Protein AF-A0A523VAC4-F1 (afdb_monomer_lite)

Sequence (366 aa):
MKRSVVATILFADLMNSTEMAKNLTLQEYDEMIVDFQSTMYEVVFHHLSHYGYEGSGVDYDWSIVGDQLQVFLYSDSVRFDVRSALLVATKIKLAWLAAPFNQRILQEGRLVSRIGIGINCGKVIKDLREWRVKMGEERPTIEGYAINLAKRIESASREGTVYQIMVGDSFHKRCQEIGTINIAFSKPWSLGFKGISQKMPVYEVVSFVNFEILSSLPPSLQNGVIHKIEYALTQPMPESWLFIILLRHYVSLIATGKQQNLETLALEYAHQALEVLDYKPPIYNIIGWLYAYGQSIRNMEMAIHYFDRSLALEPGNEAALLHRARALDLTGKTNLSQYAYEEILFHNHDHPEARRKVAGYRAEHR

Radius of gyration: 22.46 Å; chains: 1; bounding box: 54×50×60 Å

Foldseek 3Di:
DKDKFKKKKKKKFWPCLVVCCVVDDPVLSVVLQVLLQVLLCQQVVLLCVVVCVPCVQPAWDWDDDRRMTIIIGGNVPLVVRLVSNVLSLLLSQLSQCQTPSNVVCVVVLHDGIGMAMFIEIDMWMWAQDPVVVVVVNRHTDIDDPRNVVRVQQSVCLNVPQASNHKYFPRSVVSCVVVVPFPWDWDFWDQDDDVPDPGGTTMIDTQAGADPVSQVSRRPVRNPCSLVSLVSQVPRPSHNLRSLNVNLSVLLVCQVVVVDLPCLVVSLVSLVVSVVPGPQNLSSLLSNLSSCCRRPPNPDLVSSLVSLVVSCVVPVLPLSSLVSNLVSCVVVVVLVVSLVSLVSSCVNPVVPPVSVVSNVVVVVVVD

Structure (mmCIF, N/CA/C/O backbone):
data_AF-A0A523VAC4-F1
#
_entry.id   AF-A0A523VAC4-F1
#
loop_
_atom_site.group_PDB
_atom_site.id
_atom_site.type_symbol
_atom_site.label_atom_id
_atom_site.label_alt_id
_atom_site.label_comp_id
_atom_site.label_asym_id
_atom_site.label_entity_id
_atom_site.label_seq_id
_atom_site.pdbx_PDB_ins_code
_atom_site.Cartn_x
_atom_site.Cartn_y
_atom_site.Cartn_z
_atom_site.occupancy
_atom_site.B_iso_or_equiv
_atom_site.auth_seq_id
_atom_site.auth_comp_id
_atom_site.auth_asym_id
_atom_site.auth_atom_id
_atom_site.pdbx_PDB_model_num
ATOM 1 N N . MET A 1 1 ? 12.308 -24.834 -19.597 1.00 70.19 1 MET A N 1
ATOM 2 C CA . MET A 1 1 ? 10.990 -25.482 -19.781 1.00 70.19 1 MET A CA 1
ATOM 3 C C . MET A 1 1 ? 9.926 -24.402 -19.839 1.00 70.19 1 MET A C 1
ATOM 5 O O . MET A 1 1 ? 9.784 -23.659 -18.873 1.00 70.19 1 MET A O 1
ATOM 9 N N . LYS A 1 2 ? 9.216 -24.301 -20.964 1.00 88.44 2 LYS A N 1
ATOM 10 C CA . LYS A 1 2 ? 8.128 -23.341 -21.153 1.00 88.44 2 LYS A CA 1
ATOM 11 C C . LYS A 1 2 ? 6.950 -23.704 -20.250 1.00 88.44 2 LYS A C 1
ATOM 13 O O . LYS A 1 2 ? 6.440 -24.818 -20.338 1.00 88.44 2 LYS A O 1
ATOM 18 N N . ARG A 1 3 ? 6.501 -22.774 -19.409 1.00 91.38 3 ARG A N 1
ATOM 19 C CA . ARG A 1 3 ? 5.347 -22.972 -18.517 1.00 91.38 3 ARG A CA 1
ATOM 20 C C . ARG A 1 3 ? 4.445 -21.745 -18.487 1.00 91.38 3 ARG A C 1
ATOM 22 O O . ARG A 1 3 ? 4.920 -20.620 -18.617 1.00 91.38 3 ARG A O 1
ATOM 29 N N . SER A 1 4 ? 3.145 -21.962 -18.309 1.00 94.06 4 SER A N 1
ATOM 30 C CA . SER A 1 4 ? 2.207 -20.876 -18.018 1.00 94.06 4 SER A CA 1
ATOM 31 C C . SER A 1 4 ? 2.083 -20.715 -16.508 1.00 94.06 4 SER A C 1
ATOM 33 O O . SER A 1 4 ? 1.869 -21.704 -15.814 1.00 94.06 4 SER A O 1
ATOM 35 N N . VAL A 1 5 ? 2.225 -19.486 -16.017 1.00 93.06 5 VAL A N 1
ATOM 36 C CA . VAL A 1 5 ? 2.066 -19.131 -14.598 1.00 93.06 5 VAL A CA 1
ATOM 37 C C . VAL A 1 5 ? 1.148 -17.921 -14.467 1.00 93.06 5 VAL A C 1
ATOM 39 O O . VAL A 1 5 ? 0.982 -17.159 -15.424 1.00 93.06 5 VAL A O 1
ATOM 42 N N . VAL A 1 6 ? 0.531 -17.743 -13.301 1.00 94.88 6 VAL A N 1
ATOM 43 C CA . VAL A 1 6 ? -0.181 -16.505 -12.958 1.00 94.88 6 VAL A CA 1
ATOM 44 C C . VAL A 1 6 ? 0.804 -15.600 -12.236 1.00 94.88 6 VAL A C 1
ATOM 46 O O . VAL A 1 6 ? 1.376 -16.014 -11.237 1.00 94.88 6 VAL A O 1
ATOM 49 N N . ALA A 1 7 ? 0.999 -14.388 -12.746 1.00 96.38 7 ALA A N 1
ATOM 50 C CA . ALA A 1 7 ? 1.898 -13.407 -12.159 1.00 96.38 7 ALA A CA 1
ATOM 51 C C . ALA A 1 7 ? 1.129 -12.195 -11.629 1.00 96.38 7 ALA A C 1
ATOM 53 O O . ALA A 1 7 ? 0.164 -11.740 -12.253 1.00 96.38 7 ALA A O 1
ATOM 54 N N . THR A 1 8 ? 1.605 -11.656 -10.513 1.00 97.88 8 THR A N 1
ATOM 55 C CA . THR A 1 8 ? 1.356 -10.284 -10.070 1.00 97.88 8 THR A CA 1
ATOM 56 C C . THR A 1 8 ? 2.491 -9.414 -10.590 1.00 97.88 8 THR A C 1
ATOM 58 O O . THR A 1 8 ? 3.665 -9.701 -10.370 1.00 97.88 8 THR A O 1
ATOM 61 N N . ILE A 1 9 ? 2.137 -8.380 -11.339 1.00 98.62 9 ILE A N 1
ATOM 62 C CA . ILE A 1 9 ? 3.056 -7.583 -12.143 1.00 98.62 9 ILE A CA 1
ATOM 63 C C . ILE A 1 9 ? 2.981 -6.146 -11.653 1.00 98.62 9 ILE A C 1
ATOM 65 O O . ILE A 1 9 ? 1.890 -5.579 -11.634 1.00 98.62 9 ILE A O 1
ATOM 69 N N . LEU A 1 10 ? 4.122 -5.569 -11.297 1.00 98.75 10 LEU A N 1
ATOM 70 C CA . LEU A 1 10 ? 4.274 -4.188 -10.863 1.00 98.75 10 LEU A CA 1
ATOM 71 C C . LEU A 1 10 ? 5.230 -3.467 -11.812 1.00 98.75 10 LEU A C 1
ATOM 73 O O . LEU A 1 10 ? 6.353 -3.913 -12.039 1.00 98.75 10 LEU A O 1
ATOM 77 N N . PHE A 1 11 ? 4.779 -2.334 -12.330 1.00 98.75 11 PHE A N 1
ATOM 78 C CA . PHE A 1 11 ? 5.615 -1.337 -12.985 1.00 98.75 11 PHE A CA 1
ATOM 79 C C . PHE A 1 11 ? 5.658 -0.096 -12.109 1.00 98.75 11 PHE A C 1
ATOM 81 O O . PHE A 1 11 ? 4.628 0.309 -11.571 1.00 98.75 11 PHE A O 1
ATOM 88 N N . ALA A 1 12 ? 6.835 0.497 -11.982 1.00 98.56 12 ALA A N 1
ATOM 89 C CA . ALA A 1 12 ? 7.029 1.776 -11.330 1.00 98.56 12 ALA A CA 1
ATOM 90 C C . ALA A 1 12 ? 7.911 2.663 -12.207 1.00 98.56 12 ALA A C 1
ATOM 92 O O . ALA A 1 12 ? 8.886 2.180 -12.776 1.00 98.56 12 ALA A O 1
ATOM 93 N N . ASP A 1 13 ? 7.556 3.934 -12.324 1.00 98.00 13 ASP A N 1
ATOM 94 C CA . ASP A 1 13 ? 8.174 4.887 -13.245 1.00 98.00 13 ASP A CA 1
ATOM 95 C C . ASP A 1 13 ? 8.367 6.227 -12.530 1.00 98.00 13 ASP A C 1
ATOM 97 O O . ASP A 1 13 ? 7.484 6.679 -11.785 1.00 98.00 13 ASP A O 1
ATOM 101 N N . LEU A 1 14 ? 9.520 6.864 -12.725 1.00 96.19 14 LEU A N 1
ATOM 102 C CA . LEU A 1 14 ? 9.758 8.201 -12.194 1.00 96.19 14 LEU A CA 1
ATOM 103 C C . LEU A 1 14 ? 8.899 9.218 -12.957 1.00 96.19 14 LEU A C 1
ATOM 105 O O . LEU A 1 14 ? 9.074 9.476 -14.150 1.00 96.19 14 LEU A O 1
ATOM 109 N N . MET A 1 15 ? 7.957 9.839 -12.255 1.00 93.44 15 MET A N 1
ATOM 110 C CA . MET A 1 15 ? 7.022 10.773 -12.868 1.00 93.44 15 MET A CA 1
ATOM 111 C C . MET A 1 15 ? 7.746 12.022 -13.358 1.00 93.44 15 MET A C 1
ATOM 113 O O . MET A 1 15 ? 8.570 12.602 -12.658 1.00 93.44 15 MET A O 1
ATOM 117 N N . ASN A 1 16 ? 7.382 12.465 -14.563 1.00 89.06 16 ASN A N 1
ATOM 118 C CA . ASN A 1 16 ? 7.932 13.657 -15.212 1.00 89.06 16 ASN A CA 1
ATOM 119 C C . ASN A 1 16 ? 9.456 13.624 -15.430 1.00 89.06 16 ASN A C 1
ATOM 121 O O . ASN A 1 16 ? 10.039 14.660 -15.734 1.00 89.06 16 ASN A O 1
ATOM 125 N N . SER A 1 17 ? 10.089 12.448 -15.366 1.00 90.31 17 SER A N 1
ATOM 126 C CA . SER A 1 17 ? 11.524 12.245 -15.613 1.00 90.31 17 SER A CA 1
ATOM 127 C C . SER A 1 17 ? 12.007 12.890 -16.921 1.00 90.31 17 SER A C 1
ATOM 129 O O . SER A 1 17 ? 12.980 13.639 -16.923 1.00 90.31 17 SER A O 1
ATOM 131 N N . THR A 1 18 ? 11.261 12.732 -18.022 1.00 88.56 18 THR A N 1
ATOM 132 C CA . THR A 1 18 ? 11.583 13.380 -19.310 1.00 88.56 18 THR A CA 1
ATOM 133 C C . THR A 1 18 ? 11.576 14.906 -19.236 1.00 88.56 18 THR A C 1
ATOM 135 O O . THR A 1 18 ? 12.368 15.559 -19.910 1.00 88.56 18 THR A O 1
ATOM 138 N N . GLU A 1 19 ? 10.675 15.493 -18.450 1.00 88.50 19 GLU A N 1
ATOM 139 C CA . GLU A 1 19 ? 10.623 16.944 -18.276 1.00 88.50 19 GLU A CA 1
ATOM 140 C C . GLU A 1 19 ? 11.751 17.425 -17.358 1.00 88.50 19 GLU A C 1
ATOM 142 O O . GLU A 1 19 ? 12.355 18.465 -17.606 1.00 88.50 19 GLU A O 1
ATOM 147 N N . MET A 1 20 ? 12.109 16.634 -16.347 1.00 89.06 20 MET A N 1
ATOM 148 C CA . MET A 1 20 ? 13.273 16.900 -15.503 1.00 89.06 20 MET A CA 1
ATOM 149 C C . MET A 1 20 ? 14.573 16.837 -16.312 1.00 89.06 20 MET A C 1
ATOM 151 O O . MET A 1 20 ? 15.392 17.739 -16.189 1.00 89.06 20 MET A O 1
ATOM 155 N N . ALA A 1 21 ? 14.724 15.863 -17.212 1.00 89.94 21 ALA A N 1
ATOM 156 C CA . ALA A 1 21 ? 15.893 15.720 -18.084 1.00 89.94 21 ALA A CA 1
ATOM 157 C C . ALA A 1 21 ? 16.158 16.947 -18.975 1.00 89.94 21 ALA A C 1
ATOM 159 O O . ALA A 1 21 ? 17.293 17.184 -19.373 1.00 89.94 21 ALA A O 1
ATOM 160 N N . LYS A 1 22 ? 15.118 17.724 -19.308 1.00 91.38 22 LYS A N 1
ATOM 161 C CA . LYS A 1 22 ? 15.265 18.973 -20.075 1.00 91.38 22 LYS A CA 1
ATOM 162 C C . LYS A 1 22 ? 15.733 20.149 -19.223 1.00 91.38 22 LYS A C 1
ATOM 164 O O . LYS A 1 22 ? 16.337 21.072 -19.758 1.00 91.38 22 LYS A O 1
ATOM 169 N N . ASN A 1 23 ? 15.371 20.146 -17.942 1.00 89.75 23 ASN A N 1
ATOM 170 C CA . ASN A 1 23 ? 15.531 21.285 -17.039 1.00 89.75 23 ASN A CA 1
ATOM 171 C C . ASN A 1 23 ? 16.736 21.137 -16.097 1.00 89.75 23 ASN A C 1
ATOM 173 O O . ASN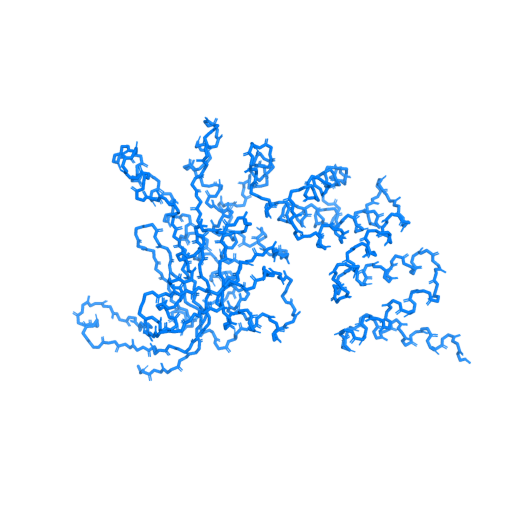 A 1 23 ? 17.215 22.134 -15.567 1.00 89.75 23 ASN A O 1
ATOM 177 N N . LEU A 1 24 ? 17.206 19.910 -15.880 1.00 89.44 24 LEU A N 1
ATOM 178 C CA . LEU A 1 24 ? 18.409 19.597 -15.117 1.00 89.44 24 LEU A CA 1
ATOM 179 C C . LEU A 1 24 ? 19.639 19.586 -16.024 1.00 89.44 24 LEU A C 1
ATOM 181 O O . LEU A 1 24 ? 19.558 19.291 -17.218 1.00 89.44 24 LEU A O 1
ATOM 185 N N . THR A 1 25 ? 20.804 19.854 -15.440 1.00 94.12 25 THR A N 1
ATOM 186 C CA . THR A 1 25 ? 22.074 19.525 -16.091 1.00 94.12 25 THR A CA 1
ATOM 187 C C . THR A 1 25 ? 22.208 18.011 -16.267 1.00 94.12 25 THR A C 1
ATOM 189 O O . THR A 1 25 ? 21.562 17.221 -15.574 1.00 94.12 25 THR A O 1
ATOM 192 N N . LEU A 1 26 ? 23.082 17.584 -17.185 1.00 94.31 26 LEU A N 1
ATOM 193 C CA . LEU A 1 26 ? 23.327 16.158 -17.418 1.00 94.31 26 LEU A CA 1
ATOM 194 C C . LEU A 1 26 ? 23.792 15.447 -16.136 1.00 94.31 26 LEU A C 1
ATOM 196 O O . LEU A 1 26 ? 23.368 14.327 -15.878 1.00 94.31 26 LEU A O 1
ATOM 200 N N . GLN A 1 27 ? 24.622 16.113 -15.330 1.00 94.38 27 GLN A N 1
ATOM 201 C CA . GLN A 1 27 ? 25.114 15.600 -14.053 1.00 94.38 27 GLN A CA 1
ATOM 202 C C . GLN A 1 27 ? 23.999 15.486 -13.009 1.00 94.38 27 GLN A C 1
ATOM 204 O O . GLN A 1 27 ? 23.869 14.444 -12.383 1.00 94.38 27 GLN A O 1
ATOM 209 N N . GLU A 1 28 ? 23.158 16.510 -12.846 1.00 92.69 28 GLU A N 1
ATOM 210 C CA . GLU A 1 28 ? 22.035 16.450 -11.897 1.00 92.69 28 GLU A CA 1
ATOM 211 C C . GLU A 1 28 ? 21.010 15.376 -12.280 1.00 92.69 28 GLU A C 1
ATOM 213 O O . GLU A 1 28 ? 20.434 14.723 -11.409 1.00 92.69 28 GLU A O 1
ATOM 218 N N . TYR A 1 29 ? 20.774 15.183 -13.581 1.00 94.81 29 TYR A N 1
ATOM 219 C CA . TYR A 1 29 ? 19.906 14.112 -14.061 1.00 94.81 29 TYR A CA 1
ATOM 220 C C . TYR A 1 29 ? 20.521 12.728 -13.807 1.00 94.81 29 TYR A C 1
ATOM 222 O O . TYR A 1 29 ? 19.814 11.831 -13.355 1.00 94.81 29 TYR A O 1
ATOM 230 N N . ASP A 1 30 ? 21.824 12.557 -14.046 1.00 95.38 30 ASP A N 1
ATOM 231 C CA . ASP A 1 30 ? 22.542 11.316 -13.728 1.00 95.38 30 ASP A CA 1
ATOM 232 C C . ASP A 1 30 ? 22.495 11.007 -12.222 1.00 95.38 30 ASP A C 1
ATOM 234 O O . ASP A 1 30 ? 22.105 9.904 -11.843 1.00 95.38 30 ASP A O 1
ATOM 238 N N . GLU A 1 31 ? 22.750 11.999 -11.359 1.00 94.88 31 GLU A N 1
ATOM 239 C CA . GLU A 1 31 ? 22.605 11.874 -9.900 1.00 94.88 31 GLU A CA 1
ATOM 240 C C . GLU A 1 31 ? 21.198 11.404 -9.504 1.00 94.88 31 GLU A C 1
ATOM 242 O O . GLU A 1 31 ? 21.049 10.470 -8.715 1.00 94.88 31 GLU A O 1
ATOM 247 N N . MET A 1 32 ? 20.156 12.021 -10.074 1.00 95.69 32 MET A N 1
ATOM 248 C CA . MET A 1 32 ? 18.767 11.642 -9.811 1.00 95.69 32 MET A CA 1
ATOM 249 C C . MET A 1 32 ? 18.489 10.187 -10.202 1.00 95.69 32 MET A C 1
ATOM 251 O O . MET A 1 32 ? 17.842 9.457 -9.448 1.00 95.69 32 MET A O 1
ATOM 255 N N . ILE A 1 33 ? 18.952 9.767 -11.383 1.00 97.00 33 ILE A N 1
ATOM 256 C CA . ILE A 1 33 ? 18.735 8.410 -11.887 1.00 97.00 33 ILE A CA 1
ATOM 257 C C . ILE A 1 33 ? 19.509 7.392 -11.049 1.00 97.00 33 ILE A C 1
ATOM 259 O O . ILE A 1 33 ? 18.932 6.373 -10.673 1.00 97.00 33 ILE A O 1
ATOM 263 N N . VAL A 1 34 ? 20.766 7.661 -10.690 1.00 97.00 34 VAL A N 1
ATOM 264 C CA . VAL A 1 34 ? 21.564 6.773 -9.830 1.00 97.00 34 VAL A CA 1
ATOM 265 C C . VAL A 1 34 ? 20.912 6.604 -8.458 1.00 97.00 34 VAL A C 1
ATOM 267 O O . VAL A 1 34 ? 20.776 5.470 -7.985 1.00 97.00 34 VAL A O 1
ATOM 270 N N . ASP A 1 35 ? 20.441 7.691 -7.843 1.00 96.38 35 ASP A N 1
ATOM 271 C CA . ASP A 1 35 ? 19.730 7.634 -6.563 1.00 96.38 35 ASP A CA 1
ATOM 272 C C . ASP A 1 35 ? 18.419 6.847 -6.686 1.00 96.38 35 ASP A C 1
ATOM 274 O O . ASP A 1 35 ? 18.112 6.014 -5.826 1.00 96.38 35 ASP A O 1
ATOM 278 N N . PHE A 1 36 ? 17.650 7.064 -7.760 1.00 97.62 36 PHE A N 1
ATOM 279 C CA . PHE A 1 36 ? 16.411 6.330 -8.017 1.00 97.62 36 PHE A CA 1
ATOM 280 C C . PHE A 1 36 ? 16.688 4.830 -8.138 1.00 97.62 36 PHE A C 1
ATOM 282 O O . PHE A 1 36 ? 16.099 4.030 -7.408 1.00 97.62 36 PHE A O 1
ATOM 289 N N . GLN A 1 37 ? 17.620 4.442 -9.009 1.00 98.06 37 GLN A N 1
ATOM 290 C CA . GLN A 1 37 ? 17.958 3.044 -9.268 1.00 98.06 37 GLN A CA 1
ATOM 291 C C . GLN A 1 37 ? 18.493 2.347 -8.015 1.00 98.06 37 GLN A C 1
ATOM 293 O O . GLN A 1 37 ? 18.046 1.246 -7.691 1.00 98.06 37 GLN A O 1
ATOM 298 N N . SER A 1 38 ? 19.388 3.002 -7.272 1.00 97.19 38 SER A N 1
ATOM 299 C CA . SER A 1 38 ? 19.938 2.471 -6.019 1.00 97.19 38 SER A CA 1
ATOM 300 C C . SER A 1 38 ? 18.838 2.265 -4.975 1.00 97.19 38 SER A C 1
ATOM 302 O O . SER A 1 38 ? 18.756 1.207 -4.352 1.00 97.19 38 SER A O 1
ATOM 304 N N . THR A 1 39 ? 17.916 3.224 -4.855 1.00 97.00 39 THR A N 1
ATOM 305 C CA . THR A 1 39 ? 16.759 3.132 -3.952 1.00 97.00 39 THR A CA 1
ATOM 306 C C . THR A 1 39 ? 15.831 1.973 -4.330 1.00 97.00 39 THR A C 1
ATOM 308 O O . THR A 1 39 ? 15.423 1.193 -3.465 1.00 97.00 39 THR A O 1
ATOM 311 N N . MET A 1 40 ? 15.500 1.829 -5.620 1.00 98.19 40 MET A N 1
ATOM 312 C CA . MET A 1 40 ? 14.671 0.722 -6.112 1.00 98.19 40 MET A CA 1
ATOM 313 C C . MET A 1 40 ? 15.345 -0.628 -5.842 1.00 98.19 40 MET A C 1
ATOM 315 O O . MET A 1 40 ? 14.689 -1.557 -5.365 1.00 98.19 40 MET A O 1
ATOM 319 N N . TYR A 1 41 ? 16.652 -0.721 -6.110 1.00 97.44 41 TYR A N 1
ATOM 320 C CA . TYR A 1 41 ? 17.452 -1.919 -5.876 1.00 97.44 41 TYR A CA 1
ATOM 321 C C . TYR A 1 41 ? 17.407 -2.322 -4.402 1.00 97.44 41 TYR A C 1
ATOM 323 O O . TYR A 1 41 ? 17.025 -3.451 -4.100 1.00 97.44 41 TYR A O 1
ATOM 331 N N . GLU A 1 42 ? 17.731 -1.405 -3.484 1.00 96.62 42 GLU A N 1
ATOM 332 C CA . GLU A 1 42 ? 17.771 -1.701 -2.050 1.00 96.62 42 GLU A CA 1
ATOM 333 C C . GLU A 1 42 ? 16.418 -2.194 -1.532 1.00 96.62 42 GLU A C 1
ATOM 335 O O . GLU A 1 42 ? 16.352 -3.205 -0.829 1.00 96.62 42 GLU A O 1
ATOM 340 N N . VAL A 1 43 ? 15.324 -1.520 -1.904 1.00 97.56 43 VAL A N 1
ATOM 341 C CA . VAL A 1 43 ? 13.977 -1.894 -1.456 1.00 97.56 43 VAL A CA 1
ATOM 342 C C . VAL A 1 43 ? 13.568 -3.262 -1.990 1.00 97.56 43 VAL A C 1
ATOM 344 O O . VAL A 1 43 ? 13.097 -4.093 -1.211 1.00 97.56 43 VAL A O 1
ATOM 347 N N . VAL A 1 44 ? 13.718 -3.506 -3.295 1.00 96.88 44 VAL A N 1
ATOM 348 C CA . VAL A 1 44 ? 13.268 -4.757 -3.923 1.00 96.88 44 VAL A CA 1
ATOM 349 C C . VAL A 1 44 ? 14.138 -5.925 -3.473 1.00 96.88 44 VAL A C 1
ATOM 351 O O . VAL A 1 44 ? 13.601 -6.935 -3.019 1.00 96.88 44 VAL A O 1
ATOM 354 N N . PHE A 1 45 ? 15.463 -5.777 -3.509 1.00 94.31 45 PHE A N 1
ATOM 355 C CA . PHE A 1 45 ? 16.395 -6.818 -3.079 1.00 94.31 45 PHE A CA 1
ATOM 356 C C . PHE A 1 45 ? 16.171 -7.211 -1.615 1.00 94.31 45 PHE A C 1
ATOM 358 O O . PHE A 1 45 ? 16.041 -8.399 -1.303 1.00 94.31 45 PHE A O 1
ATOM 365 N N . HIS A 1 46 ? 16.054 -6.225 -0.718 1.00 94.44 46 HIS A N 1
ATOM 366 C CA . HIS A 1 46 ? 15.786 -6.490 0.691 1.00 94.44 46 HIS A CA 1
ATOM 367 C C . HIS A 1 46 ? 14.402 -7.104 0.894 1.00 94.44 46 HIS A C 1
ATOM 369 O O . HIS A 1 46 ? 14.279 -8.045 1.666 1.00 94.44 46 HIS A O 1
ATOM 375 N N . HIS A 1 47 ? 13.356 -6.607 0.219 1.00 94.56 47 HIS A N 1
ATOM 376 C CA . HIS A 1 47 ? 12.006 -7.160 0.359 1.00 94.56 47 HIS A CA 1
ATOM 377 C C . HIS A 1 47 ? 11.980 -8.638 -0.034 1.00 94.56 47 HIS A C 1
ATOM 379 O O . HIS A 1 47 ? 11.511 -9.467 0.742 1.00 94.56 47 HIS A O 1
ATOM 385 N N . LEU A 1 48 ? 12.486 -8.970 -1.220 1.00 91.69 48 LEU A N 1
ATOM 386 C CA . LEU A 1 48 ? 12.468 -10.343 -1.717 1.00 91.69 48 LEU A CA 1
ATOM 387 C C . LEU A 1 48 ? 13.280 -11.271 -0.799 1.00 91.69 48 LEU A C 1
ATOM 389 O O . LEU A 1 48 ? 12.786 -12.332 -0.423 1.00 91.69 48 LEU A O 1
ATOM 393 N N . SER A 1 49 ? 14.449 -10.823 -0.329 1.00 87.69 49 SER A N 1
ATOM 394 C CA . SER A 1 49 ? 15.266 -11.583 0.629 1.00 87.69 49 SER A CA 1
ATOM 395 C C . SER A 1 49 ? 14.580 -11.749 1.993 1.00 87.69 49 SER A C 1
ATOM 397 O O . SER A 1 49 ? 14.560 -12.839 2.553 1.00 87.69 49 SER A O 1
ATOM 399 N N . HIS A 1 50 ? 13.989 -10.680 2.535 1.00 84.19 50 HIS A N 1
ATOM 400 C CA . HIS A 1 50 ? 13.386 -10.657 3.872 1.00 84.19 50 HIS A CA 1
ATOM 401 C C . HIS A 1 50 ? 12.139 -11.539 3.978 1.00 84.19 50 HIS A C 1
ATOM 403 O O . HIS A 1 50 ? 11.932 -12.191 4.996 1.00 84.19 50 HIS A O 1
ATOM 409 N N . TYR A 1 51 ? 11.300 -11.549 2.941 1.00 82.44 51 TYR A N 1
ATOM 410 C CA . TYR A 1 51 ? 10.062 -12.331 2.933 1.00 82.44 51 TYR A CA 1
ATOM 411 C C . TYR A 1 51 ? 10.255 -13.772 2.443 1.00 82.44 51 TYR A C 1
ATOM 413 O O . TYR A 1 51 ? 9.272 -14.498 2.328 1.00 82.44 51 TYR A O 1
ATOM 421 N N . GLY A 1 52 ? 11.496 -14.199 2.186 1.00 72.38 52 GLY A N 1
ATOM 422 C CA . GLY A 1 52 ? 11.795 -15.581 1.816 1.00 72.38 52 GLY A CA 1
ATOM 423 C C . GLY A 1 52 ? 11.372 -15.940 0.393 1.00 72.38 52 GLY A C 1
ATOM 424 O O . GLY A 1 52 ? 10.977 -17.077 0.146 1.00 72.38 52 GLY A O 1
ATOM 425 N N . TYR A 1 53 ? 11.457 -14.997 -0.553 1.00 80.12 53 TYR A N 1
ATOM 426 C CA . TYR A 1 53 ? 11.457 -15.349 -1.975 1.00 80.12 53 TYR A CA 1
ATOM 427 C C . TYR A 1 53 ? 12.790 -16.052 -2.284 1.00 80.12 53 TYR A C 1
ATOM 429 O O . TYR A 1 53 ? 13.758 -15.447 -2.740 1.00 80.12 53 TYR A O 1
ATOM 437 N N . GLU A 1 54 ? 12.872 -17.333 -1.933 1.00 54.72 54 GLU A N 1
ATOM 438 C CA . GLU A 1 54 ? 14.093 -18.144 -1.980 1.00 54.72 54 GLU A CA 1
ATOM 439 C C . GLU A 1 54 ? 14.277 -18.876 -3.310 1.00 54.72 54 GLU A C 1
ATOM 441 O O . GLU A 1 54 ? 15.285 -19.559 -3.509 1.00 54.72 54 GLU A O 1
ATOM 446 N N . GLY A 1 55 ? 13.349 -18.728 -4.261 1.00 54.84 55 GLY A N 1
ATOM 447 C CA . GLY A 1 55 ? 13.371 -19.505 -5.492 1.00 54.84 55 GLY A CA 1
ATOM 448 C C . GLY A 1 55 ? 14.591 -19.277 -6.386 1.00 54.84 55 GLY A C 1
ATOM 449 O O . GLY A 1 55 ? 14.619 -19.839 -7.472 1.00 54.84 55 GLY A O 1
ATOM 450 N N . SER A 1 56 ? 15.599 -18.479 -6.010 1.00 52.06 56 SER A N 1
ATOM 451 C CA . SER A 1 56 ? 16.799 -18.243 -6.829 1.00 52.06 56 SER A CA 1
ATOM 452 C C . SER A 1 56 ? 16.441 -17.765 -8.254 1.00 52.06 56 SER A C 1
ATOM 454 O O . SER A 1 56 ? 17.115 -18.105 -9.224 1.00 52.06 56 SER A O 1
ATOM 456 N N . GLY A 1 57 ? 15.334 -17.016 -8.400 1.00 55.94 57 GLY A N 1
ATOM 457 C CA . GLY A 1 57 ? 14.754 -16.599 -9.691 1.00 55.94 57 GLY A CA 1
ATOM 458 C C . GLY A 1 57 ? 13.708 -17.558 -10.298 1.00 55.94 57 GLY A C 1
ATOM 459 O O . GLY A 1 57 ? 13.299 -17.417 -11.459 1.00 55.94 57 GLY A O 1
ATOM 460 N N . VAL A 1 58 ? 13.251 -18.572 -9.559 1.00 68.62 58 VAL A N 1
ATOM 461 C CA . VAL A 1 58 ? 12.220 -19.520 -10.019 1.00 68.62 58 VAL A CA 1
ATOM 462 C C . VAL A 1 58 ? 10.801 -18.991 -9.801 1.00 68.62 58 VAL A C 1
ATOM 464 O O . VAL A 1 58 ? 9.928 -19.354 -10.591 1.00 68.62 58 VAL A O 1
ATOM 467 N N . ASP A 1 59 ? 10.574 -18.100 -8.846 1.00 86.56 59 ASP A N 1
ATOM 468 C CA . ASP A 1 59 ? 9.271 -17.618 -8.354 1.00 86.56 59 ASP A CA 1
ATOM 469 C C . ASP A 1 59 ? 9.065 -16.093 -8.475 1.00 86.56 59 ASP A C 1
ATOM 471 O O . ASP A 1 59 ? 7.960 -15.600 -8.253 1.00 86.56 59 ASP A O 1
ATOM 475 N N . TYR A 1 60 ? 10.091 -15.351 -8.899 1.00 90.75 60 TYR A N 1
ATOM 476 C CA . TYR A 1 60 ? 9.996 -13.933 -9.243 1.00 90.75 60 TYR A CA 1
ATOM 477 C C . TYR A 1 60 ? 11.006 -13.539 -10.333 1.00 90.75 60 TYR A C 1
ATOM 479 O O . TYR A 1 60 ? 11.949 -14.275 -10.626 1.00 90.75 60 TYR A O 1
ATOM 487 N N . ASP A 1 61 ? 10.810 -12.368 -10.933 1.00 90.62 61 ASP A N 1
ATOM 488 C CA . ASP A 1 61 ? 11.771 -11.694 -11.813 1.00 90.62 61 ASP A CA 1
ATOM 489 C C . ASP A 1 61 ? 11.649 -10.173 -11.632 1.00 90.62 61 ASP A C 1
ATOM 491 O O . ASP A 1 61 ? 10.564 -9.677 -11.333 1.00 90.62 61 ASP A O 1
ATOM 495 N N . TRP A 1 62 ? 12.740 -9.424 -11.763 1.00 93.88 62 TRP A N 1
ATOM 496 C CA . TRP A 1 62 ? 12.706 -7.964 -11.657 1.00 93.88 62 TRP A CA 1
ATOM 497 C C . TRP A 1 62 ? 13.910 -7.317 -12.337 1.00 93.88 62 TRP A C 1
ATOM 499 O O . TRP A 1 62 ? 14.982 -7.908 -12.452 1.00 93.88 62 TRP A O 1
ATOM 509 N N . SER A 1 63 ? 13.732 -6.075 -12.774 1.00 94.75 63 SER A N 1
ATOM 510 C CA . SER A 1 63 ? 14.780 -5.298 -13.434 1.00 94.75 63 SER A CA 1
ATOM 511 C C . SER A 1 63 ? 14.555 -3.808 -13.242 1.00 94.75 63 SER A C 1
ATOM 513 O O . SER A 1 63 ? 13.408 -3.361 -13.168 1.00 94.75 63 SER A O 1
ATOM 515 N N . ILE A 1 64 ? 15.642 -3.044 -13.249 1.00 97.50 64 ILE A N 1
ATOM 516 C CA . ILE A 1 64 ? 15.615 -1.584 -13.279 1.00 97.50 64 ILE A CA 1
ATOM 517 C C . ILE A 1 64 ? 16.283 -1.139 -14.578 1.00 97.50 64 ILE A C 1
ATOM 519 O O . ILE A 1 64 ? 17.387 -1.584 -14.885 1.00 97.50 64 ILE A O 1
ATOM 523 N N . VAL A 1 65 ? 15.607 -0.294 -15.353 1.00 94.69 65 VAL A N 1
ATOM 524 C CA . VAL A 1 65 ? 16.121 0.241 -16.618 1.00 94.69 65 VAL A CA 1
ATOM 525 C C . VAL A 1 65 ? 15.772 1.719 -16.691 1.00 94.69 65 VAL A C 1
ATOM 527 O O . VAL A 1 65 ? 14.598 2.070 -16.780 1.00 94.69 65 VAL A O 1
ATOM 530 N N . GLY A 1 66 ? 16.790 2.581 -16.663 1.00 94.62 66 GLY A N 1
ATOM 531 C CA . GLY A 1 66 ? 16.589 4.029 -16.661 1.00 94.62 66 GLY A CA 1
ATOM 532 C C . GLY A 1 66 ? 15.796 4.473 -15.431 1.00 94.62 66 GLY A C 1
ATOM 533 O O . GLY A 1 66 ? 16.226 4.242 -14.303 1.00 94.62 66 GLY A O 1
ATOM 534 N N . ASP A 1 67 ? 14.642 5.078 -15.671 1.00 96.00 67 ASP A N 1
ATOM 535 C CA . ASP A 1 67 ? 13.688 5.593 -14.690 1.00 96.00 67 ASP A CA 1
ATOM 536 C C . ASP A 1 67 ? 12.545 4.617 -14.357 1.00 96.00 67 ASP A C 1
ATOM 538 O O . ASP A 1 67 ? 11.587 4.985 -13.674 1.00 96.00 67 ASP A O 1
ATOM 542 N N . GLN A 1 68 ? 12.653 3.363 -14.806 1.00 98.00 68 GLN A N 1
ATOM 543 C CA . GLN A 1 68 ? 11.626 2.344 -14.635 1.00 98.00 68 GLN A CA 1
ATOM 544 C C . GLN A 1 68 ? 12.116 1.151 -13.809 1.00 98.00 68 GLN A C 1
ATOM 546 O O . GLN A 1 68 ? 13.152 0.550 -14.094 1.00 98.00 68 GLN A O 1
ATOM 551 N N . LEU A 1 69 ? 11.301 0.741 -12.838 1.00 98.62 69 LEU A N 1
ATOM 552 C CA . LEU A 1 69 ? 11.384 -0.536 -12.133 1.00 98.62 69 LEU A CA 1
ATOM 553 C C . LEU A 1 69 ? 10.262 -1.466 -12.617 1.00 98.62 69 LEU A C 1
ATOM 555 O O . LEU A 1 69 ? 9.109 -1.062 -12.768 1.00 98.62 69 LEU A O 1
ATOM 559 N N . GLN A 1 70 ? 10.594 -2.740 -12.810 1.00 97.94 70 GLN A N 1
ATOM 560 C CA . GLN A 1 70 ? 9.642 -3.799 -13.137 1.00 97.94 70 GLN A CA 1
ATOM 561 C C . GLN A 1 70 ? 9.827 -4.944 -12.149 1.00 97.94 70 GLN A C 1
ATOM 563 O O . GLN A 1 70 ? 10.954 -5.391 -11.946 1.00 97.94 70 GLN A O 1
ATOM 568 N N . VAL A 1 71 ? 8.737 -5.415 -11.545 1.00 97.44 71 VAL A N 1
ATOM 569 C CA . VAL A 1 71 ? 8.735 -6.538 -10.601 1.00 97.44 71 VAL A CA 1
ATOM 570 C C . VAL A 1 71 ? 7.627 -7.510 -10.979 1.00 97.44 71 VAL A C 1
ATOM 572 O O . VAL A 1 71 ? 6.474 -7.129 -11.180 1.00 97.44 71 VAL A O 1
ATOM 575 N N . PHE A 1 72 ? 7.974 -8.785 -11.042 1.00 96.00 72 PHE A N 1
ATOM 576 C CA . PHE A 1 72 ? 7.086 -9.871 -11.405 1.00 96.00 72 PHE A CA 1
ATOM 577 C C . PHE A 1 72 ? 7.136 -10.945 -10.327 1.00 96.00 72 PHE A C 1
ATOM 579 O O . PHE A 1 72 ? 8.187 -11.530 -10.084 1.00 96.00 72 PHE A O 1
ATOM 586 N N . LEU A 1 73 ? 5.998 -11.215 -9.698 1.00 95.38 73 LEU A N 1
ATOM 587 C CA . LEU A 1 73 ? 5.857 -12.177 -8.607 1.00 95.38 73 LEU A CA 1
ATOM 588 C C . LEU A 1 73 ? 4.933 -13.302 -9.066 1.00 95.38 73 LEU A C 1
ATOM 590 O O . LEU A 1 73 ? 3.853 -13.028 -9.594 1.00 95.38 73 LEU A O 1
ATOM 594 N N . TYR A 1 74 ? 5.370 -14.546 -8.936 1.00 92.88 74 TYR A N 1
ATOM 595 C CA . TYR A 1 74 ? 4.621 -15.727 -9.362 1.00 92.88 74 TYR A CA 1
ATOM 596 C C . TYR A 1 74 ? 4.986 -16.930 -8.476 1.00 92.88 74 TYR A C 1
ATOM 598 O O . TYR A 1 74 ? 5.392 -17.986 -8.964 1.00 92.88 74 TYR A O 1
ATOM 606 N N . SER A 1 75 ? 4.835 -16.766 -7.159 1.00 90.44 75 SER A N 1
ATOM 607 C CA . SER A 1 75 ? 5.210 -17.754 -6.129 1.00 90.44 75 SER A CA 1
ATOM 608 C C . SER A 1 75 ? 4.236 -18.928 -5.976 1.00 90.44 75 SER A C 1
ATOM 610 O O . SER A 1 75 ? 4.308 -19.675 -5.005 1.00 90.44 75 SER A O 1
ATOM 612 N N . ASP A 1 76 ? 3.265 -19.051 -6.884 1.00 87.50 76 ASP A N 1
ATOM 613 C CA . ASP A 1 76 ? 2.062 -19.889 -6.764 1.00 87.50 76 ASP A CA 1
ATOM 614 C C . ASP A 1 76 ? 1.134 -19.514 -5.582 1.00 87.50 76 ASP A C 1
ATOM 616 O O . ASP A 1 76 ? -0.001 -19.990 -5.504 1.00 87.50 76 ASP A O 1
ATOM 620 N N . SER A 1 77 ? 1.539 -18.575 -4.718 1.00 90.69 77 SER A N 1
ATOM 621 C CA . SER A 1 77 ? 0.721 -17.997 -3.653 1.00 90.69 77 SER A CA 1
ATOM 622 C C . SER A 1 77 ? 0.243 -16.596 -4.030 1.00 90.69 77 SER A C 1
ATOM 624 O O . SER A 1 77 ? 0.866 -15.582 -3.716 1.00 90.69 77 SER A O 1
ATOM 626 N N . VAL A 1 78 ? -0.938 -16.518 -4.654 1.00 89.81 78 VAL A N 1
ATOM 627 C CA . VAL A 1 78 ? -1.536 -15.237 -5.087 1.00 89.81 78 VAL A CA 1
ATOM 628 C C . VAL A 1 78 ? -1.670 -14.247 -3.926 1.00 89.81 78 VAL A C 1
ATOM 630 O O . VAL A 1 78 ? -1.413 -13.059 -4.097 1.00 89.81 78 VAL A O 1
ATOM 633 N N . ARG A 1 79 ? -2.035 -14.724 -2.728 1.00 91.75 79 ARG A N 1
ATOM 634 C CA . ARG A 1 79 ? -2.144 -13.875 -1.532 1.00 91.75 79 ARG A CA 1
ATOM 635 C C . ARG A 1 79 ? -0.813 -13.228 -1.166 1.00 91.75 79 ARG A C 1
ATOM 637 O O . ARG A 1 79 ? -0.786 -12.053 -0.804 1.00 91.75 79 ARG A O 1
ATOM 644 N N . PHE A 1 80 ? 0.264 -14.002 -1.232 1.00 92.56 80 PHE A N 1
ATOM 645 C CA . PHE A 1 80 ? 1.603 -13.534 -0.916 1.00 92.56 80 PHE A CA 1
ATOM 646 C C . PHE A 1 80 ? 2.099 -12.544 -1.974 1.00 92.56 80 PHE A C 1
ATOM 648 O O . PHE A 1 80 ? 2.480 -11.433 -1.617 1.00 92.56 80 PHE A O 1
ATOM 655 N N . ASP A 1 81 ? 1.951 -12.877 -3.259 1.00 95.06 81 ASP A N 1
ATOM 656 C CA . ASP A 1 81 ? 2.362 -12.019 -4.377 1.00 95.06 81 ASP A CA 1
ATOM 657 C C . ASP A 1 81 ? 1.632 -10.662 -4.372 1.00 95.06 81 ASP A C 1
ATOM 659 O O . ASP A 1 81 ? 2.254 -9.607 -4.503 1.00 95.06 81 ASP A O 1
ATOM 663 N N . VAL A 1 82 ? 0.308 -10.664 -4.170 1.00 96.50 82 VAL A N 1
ATOM 664 C CA . VAL A 1 82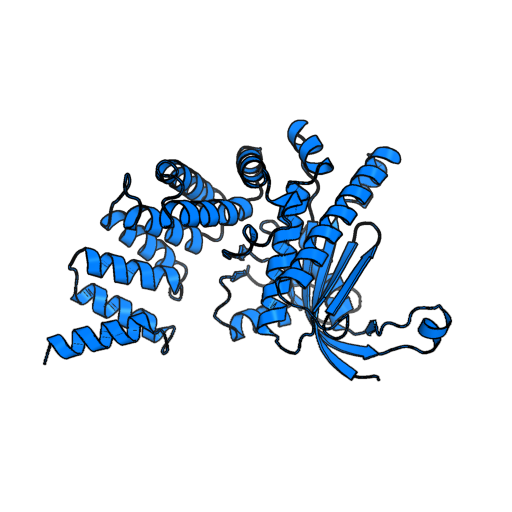 ? -0.513 -9.441 -4.093 1.00 96.50 82 VAL A CA 1
ATOM 665 C C . VAL A 1 82 ? -0.068 -8.553 -2.931 1.00 96.50 82 VAL A C 1
ATOM 667 O O . VAL A 1 82 ? 0.116 -7.345 -3.097 1.00 96.50 82 VAL A O 1
ATOM 670 N N . ARG A 1 83 ? 0.143 -9.146 -1.750 1.00 95.88 83 ARG A N 1
ATOM 671 C CA . ARG A 1 83 ? 0.604 -8.422 -0.559 1.00 95.88 83 ARG A CA 1
ATOM 672 C C . ARG A 1 83 ? 2.001 -7.839 -0.770 1.00 95.88 83 ARG A C 1
ATOM 674 O O . ARG A 1 83 ? 2.226 -6.674 -0.445 1.00 95.88 83 ARG A O 1
ATOM 681 N N . SER A 1 84 ? 2.921 -8.623 -1.326 1.00 96.06 84 SER A N 1
ATOM 682 C CA . SER A 1 84 ? 4.286 -8.186 -1.617 1.00 96.06 84 SER A CA 1
ATOM 683 C C . SER A 1 84 ? 4.325 -7.060 -2.640 1.00 96.06 84 SER A C 1
ATOM 685 O O . SER A 1 84 ? 5.042 -6.090 -2.414 1.00 96.06 84 SER A O 1
ATOM 687 N N . ALA A 1 85 ? 3.509 -7.109 -3.697 1.00 98.06 85 ALA A N 1
ATOM 688 C CA . ALA A 1 85 ? 3.427 -6.021 -4.669 1.00 98.06 85 ALA A CA 1
ATOM 689 C C . ALA A 1 85 ? 3.005 -4.692 -4.016 1.00 98.06 85 ALA A C 1
ATOM 691 O O . ALA A 1 85 ? 3.639 -3.668 -4.260 1.00 98.06 85 ALA A O 1
ATOM 692 N N . LEU A 1 86 ? 2.004 -4.698 -3.127 1.00 98.19 86 LEU A N 1
ATOM 693 C CA . LEU A 1 86 ? 1.571 -3.493 -2.396 1.00 98.19 86 LEU A CA 1
ATOM 694 C C . LEU A 1 86 ? 2.635 -2.970 -1.431 1.00 98.19 86 LEU A C 1
ATOM 696 O O . LEU A 1 86 ? 2.853 -1.760 -1.321 1.00 98.19 86 LEU A O 1
ATOM 700 N N . LEU A 1 87 ? 3.309 -3.882 -0.730 1.00 97.75 87 LEU A N 1
ATOM 701 C CA . LEU A 1 87 ? 4.401 -3.537 0.170 1.00 97.75 87 LEU A CA 1
ATOM 702 C C . LEU A 1 87 ? 5.582 -2.938 -0.595 1.00 97.75 87 LEU A C 1
ATOM 704 O O . LEU A 1 87 ? 6.077 -1.895 -0.187 1.00 97.75 87 LEU A O 1
ATOM 708 N N . VAL A 1 88 ? 6.019 -3.555 -1.697 1.00 98.38 88 VAL A N 1
ATOM 709 C CA . VAL A 1 88 ? 7.076 -3.009 -2.562 1.00 98.38 88 VAL A CA 1
ATOM 710 C C . VAL A 1 88 ? 6.653 -1.647 -3.102 1.00 98.38 88 VAL A C 1
ATOM 712 O O . VAL A 1 88 ? 7.400 -0.693 -2.921 1.00 98.38 88 VAL A O 1
ATOM 715 N N . ALA A 1 89 ? 5.443 -1.524 -3.658 1.00 98.56 89 ALA A N 1
ATOM 716 C CA . ALA A 1 89 ? 4.927 -0.267 -4.200 1.00 98.56 89 ALA A CA 1
ATOM 717 C C . ALA A 1 89 ? 4.964 0.876 -3.176 1.00 98.56 89 ALA A C 1
ATOM 719 O O . ALA A 1 89 ? 5.435 1.975 -3.461 1.00 98.56 89 ALA A O 1
ATOM 720 N N . THR A 1 90 ? 4.513 0.610 -1.952 1.00 98.00 90 THR A N 1
ATOM 721 C CA . THR A 1 90 ? 4.487 1.636 -0.903 1.00 98.00 90 THR A CA 1
ATOM 722 C C . THR A 1 90 ? 5.892 1.944 -0.385 1.00 98.00 90 THR A C 1
ATOM 724 O O . THR A 1 90 ? 6.236 3.107 -0.172 1.00 98.00 90 THR A O 1
ATOM 727 N N . LYS A 1 91 ? 6.735 0.916 -0.221 1.00 97.81 91 LYS A N 1
ATOM 728 C CA . LYS A 1 91 ? 8.120 1.083 0.233 1.00 97.81 91 LYS A CA 1
ATOM 729 C C . LYS A 1 91 ? 8.957 1.878 -0.757 1.00 97.81 91 LYS A C 1
ATOM 731 O O . LYS A 1 91 ? 9.695 2.736 -0.300 1.00 97.81 91 LYS A O 1
ATOM 736 N N . ILE A 1 92 ? 8.847 1.647 -2.069 1.00 98.00 92 ILE A N 1
ATOM 737 C CA . ILE A 1 92 ? 9.638 2.407 -3.051 1.00 98.00 92 ILE A CA 1
ATOM 738 C C . ILE A 1 92 ? 9.242 3.883 -3.080 1.00 98.00 92 ILE A C 1
ATOM 740 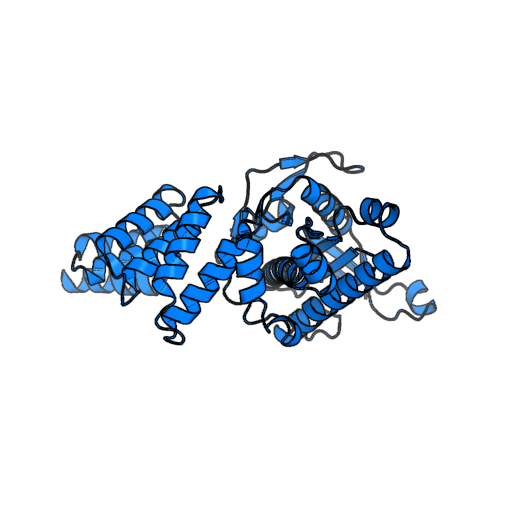O O . ILE A 1 92 ? 10.122 4.734 -3.149 1.00 98.00 92 ILE A O 1
ATOM 744 N N . LYS A 1 93 ? 7.947 4.209 -2.937 1.00 96.56 93 LYS A N 1
ATOM 745 C CA . LYS A 1 93 ? 7.499 5.605 -2.818 1.00 96.56 93 LYS A CA 1
ATOM 746 C C . LYS A 1 93 ? 8.083 6.269 -1.574 1.00 96.56 93 LYS A C 1
ATOM 748 O O . LYS A 1 93 ? 8.621 7.369 -1.659 1.00 96.56 93 LYS A O 1
ATOM 753 N N . LEU A 1 94 ? 8.003 5.590 -0.429 1.00 95.31 94 LEU A N 1
ATOM 754 C CA . LEU A 1 94 ? 8.532 6.105 0.832 1.00 95.31 94 LEU A CA 1
ATOM 755 C C . LEU A 1 94 ? 10.062 6.244 0.807 1.00 95.31 94 LEU A C 1
ATOM 757 O O . LEU A 1 94 ? 10.606 7.257 1.236 1.00 95.31 94 LEU A O 1
ATOM 761 N N . ALA A 1 95 ? 10.750 5.237 0.281 1.00 95.69 95 ALA A N 1
ATOM 762 C CA . ALA A 1 95 ? 12.194 5.228 0.131 1.00 95.69 95 ALA A CA 1
ATOM 763 C C . ALA A 1 95 ? 12.668 6.344 -0.803 1.00 95.69 95 ALA A C 1
ATOM 765 O O . ALA A 1 95 ? 13.634 7.025 -0.483 1.00 95.69 95 ALA A O 1
ATOM 766 N N . TRP A 1 96 ? 11.954 6.582 -1.907 1.00 95.38 96 TRP A N 1
ATOM 767 C CA . TRP A 1 96 ? 12.274 7.655 -2.843 1.00 95.38 96 TRP A CA 1
ATOM 768 C C . TRP A 1 96 ? 12.034 9.044 -2.263 1.00 95.38 96 TRP A C 1
ATOM 770 O O . TRP A 1 96 ? 12.863 9.928 -2.446 1.00 95.38 96 TRP A O 1
ATOM 780 N N . LEU A 1 97 ? 10.950 9.249 -1.508 1.00 91.56 97 LEU A N 1
ATOM 781 C CA . LEU A 1 97 ? 10.762 10.480 -0.731 1.00 91.56 97 LEU A CA 1
ATOM 782 C C . LEU A 1 97 ? 11.951 10.718 0.214 1.00 91.56 97 LEU A C 1
ATOM 784 O O . LEU A 1 97 ? 12.406 11.845 0.390 1.00 91.56 97 LEU A O 1
ATOM 788 N N . ALA A 1 98 ? 12.465 9.639 0.801 1.00 89.69 98 ALA A N 1
ATOM 789 C CA . ALA A 1 98 ? 13.586 9.662 1.723 1.00 89.69 98 ALA A CA 1
ATOM 790 C C . ALA A 1 98 ? 14.968 9.566 1.052 1.00 89.69 98 ALA A C 1
ATOM 792 O O . ALA A 1 98 ? 15.960 9.536 1.786 1.00 89.69 98 ALA A O 1
ATOM 793 N N . ALA A 1 99 ? 15.065 9.525 -0.280 1.00 92.56 99 ALA A N 1
ATOM 794 C CA . ALA A 1 99 ? 16.332 9.403 -1.000 1.00 92.56 99 ALA A CA 1
ATOM 795 C C . ALA A 1 99 ? 17.148 10.709 -0.924 1.00 92.56 99 ALA A C 1
ATOM 797 O O . ALA A 1 99 ? 16.560 11.776 -0.712 1.00 92.56 99 ALA A O 1
ATOM 798 N N . PRO A 1 100 ? 18.488 10.667 -1.057 1.00 91.75 100 PRO A N 1
ATOM 799 C CA . PRO A 1 100 ? 19.331 11.861 -0.954 1.00 91.75 100 PRO A CA 1
ATOM 800 C C . PRO A 1 100 ? 18.923 12.975 -1.927 1.00 91.75 100 PRO A C 1
ATOM 802 O O . PRO A 1 100 ? 18.782 14.122 -1.499 1.00 91.75 100 PRO A O 1
ATOM 805 N N . PHE A 1 101 ? 18.645 12.639 -3.191 1.00 92.19 101 PHE A N 1
ATOM 806 C CA . PHE A 1 101 ? 18.149 13.586 -4.190 1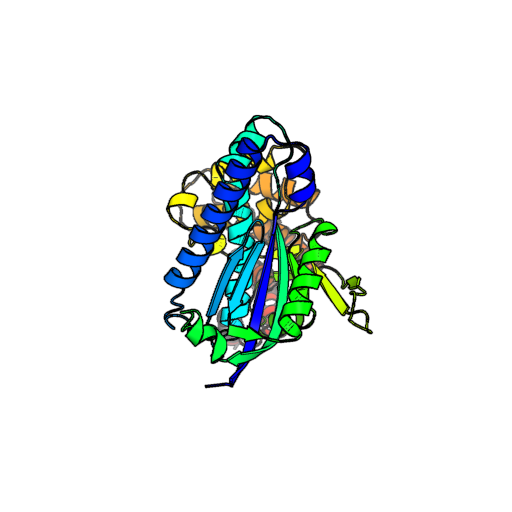.00 92.19 101 PHE A CA 1
ATOM 807 C C . PHE A 1 101 ? 16.884 14.322 -3.722 1.00 92.19 101 PHE A C 1
ATOM 809 O O . PHE A 1 101 ? 16.887 15.544 -3.595 1.00 92.19 101 PHE A O 1
ATOM 816 N N . ASN A 1 102 ? 15.810 13.598 -3.391 1.00 90.38 102 ASN A N 1
ATOM 817 C CA . ASN A 1 102 ? 14.548 14.221 -2.978 1.00 90.38 102 ASN A CA 1
ATOM 818 C C . ASN A 1 102 ? 14.651 14.966 -1.644 1.00 90.38 102 ASN A C 1
ATOM 820 O O . ASN A 1 102 ? 13.977 15.975 -1.471 1.00 90.38 102 ASN A O 1
ATOM 824 N N . GLN A 1 103 ? 15.506 14.525 -0.719 1.00 87.25 103 GLN A N 1
ATOM 825 C CA . GLN A 1 103 ? 15.769 15.284 0.504 1.00 87.25 103 GLN A CA 1
ATOM 826 C C . GLN A 1 103 ? 16.363 16.659 0.202 1.00 87.25 103 GLN A C 1
ATOM 828 O O . GLN A 1 103 ? 15.930 17.642 0.797 1.00 87.25 103 GLN A O 1
ATOM 833 N N . ARG A 1 104 ? 17.319 16.732 -0.731 1.00 89.75 104 ARG A N 1
ATOM 834 C CA . ARG A 1 104 ? 17.911 17.997 -1.182 1.00 89.75 104 ARG A CA 1
ATOM 835 C C . ARG A 1 104 ? 16.838 18.908 -1.784 1.00 89.75 104 ARG A C 1
ATOM 837 O O . ARG A 1 104 ? 16.685 20.042 -1.345 1.00 89.75 104 ARG A O 1
ATOM 844 N N . ILE A 1 105 ? 16.023 18.373 -2.698 1.00 88.19 105 ILE A N 1
ATOM 845 C CA . ILE A 1 105 ? 14.912 19.103 -3.335 1.00 88.19 105 ILE A CA 1
ATOM 846 C C . ILE A 1 105 ? 13.897 19.614 -2.300 1.00 88.19 105 ILE A C 1
ATOM 848 O O . ILE A 1 105 ? 13.444 20.756 -2.385 1.00 88.19 105 ILE A O 1
ATOM 852 N N . LEU A 1 106 ? 13.562 18.796 -1.300 1.00 83.69 106 LEU A N 1
ATOM 853 C CA . LEU A 1 106 ? 12.624 19.167 -0.242 1.00 83.69 106 LEU A CA 1
ATOM 854 C C . LEU A 1 106 ? 13.199 20.269 0.666 1.00 83.69 106 LEU A C 1
ATOM 856 O O . LEU A 1 106 ? 12.483 21.204 1.007 1.00 83.69 106 LEU A O 1
ATOM 860 N N . GLN A 1 107 ? 14.492 20.203 1.006 1.00 84.44 107 GLN A N 1
ATOM 861 C CA . GLN A 1 107 ? 15.194 21.245 1.773 1.00 84.44 107 GLN A CA 1
ATOM 862 C C . GLN A 1 107 ? 15.298 22.576 1.012 1.00 84.44 107 GLN A C 1
ATOM 864 O O . GLN A 1 107 ? 15.301 23.638 1.629 1.00 84.44 107 GLN A O 1
ATOM 869 N N . GLU A 1 108 ? 15.335 22.529 -0.320 1.00 87.12 108 GLU A N 1
ATOM 870 C CA . GLU A 1 108 ? 15.255 23.705 -1.197 1.00 87.12 108 GLU A CA 1
ATOM 871 C C . GLU A 1 108 ? 13.827 24.283 -1.306 1.00 87.12 108 GLU A C 1
ATOM 873 O O . GLU A 1 108 ? 13.619 25.278 -2.002 1.00 87.12 108 GLU A O 1
ATOM 878 N N . GLY A 1 109 ? 12.827 23.673 -0.655 1.00 80.56 109 GLY A N 1
ATOM 879 C CA . GLY A 1 109 ? 11.425 24.098 -0.719 1.00 80.56 109 GLY A CA 1
ATOM 880 C C . GLY A 1 109 ? 10.762 23.836 -2.076 1.00 80.56 109 GLY A C 1
ATOM 881 O O . GLY A 1 109 ? 9.759 24.469 -2.413 1.00 80.56 109 GLY A O 1
ATOM 882 N N . ARG A 1 110 ? 11.328 22.932 -2.883 1.00 82.50 110 ARG A N 1
ATOM 883 C CA . ARG A 1 110 ? 10.832 22.573 -4.217 1.00 82.50 110 ARG A CA 1
ATOM 884 C C . ARG A 1 110 ? 9.972 21.311 -4.157 1.00 82.50 110 ARG A C 1
ATOM 886 O O . ARG A 1 110 ? 10.066 20.501 -3.237 1.00 82.50 110 ARG A O 1
ATOM 893 N N . LEU A 1 111 ? 9.137 21.122 -5.180 1.00 78.44 111 LEU A N 1
ATOM 894 C CA . LEU A 1 111 ? 8.333 19.907 -5.315 1.00 78.44 111 LEU A CA 1
ATOM 895 C C . LEU A 1 111 ? 9.233 18.707 -5.630 1.00 78.44 111 LEU A C 1
ATOM 897 O O . LEU A 1 111 ? 9.955 18.708 -6.627 1.00 78.44 111 LEU A O 1
ATOM 901 N N . VAL A 1 112 ? 9.155 17.681 -4.783 1.00 86.25 112 VAL A N 1
ATOM 902 C CA . VAL A 1 112 ? 9.886 16.420 -4.955 1.00 86.25 112 VAL A CA 1
ATOM 903 C C . VAL A 1 112 ? 9.369 15.622 -6.145 1.00 86.25 112 VAL A C 1
ATOM 905 O O . VAL A 1 112 ? 8.177 15.651 -6.472 1.00 86.25 112 VAL A O 1
ATOM 908 N N . SER A 1 113 ? 10.269 14.867 -6.775 1.00 88.56 113 SER A N 1
ATOM 909 C CA . SER A 1 113 ? 9.887 13.931 -7.827 1.00 88.56 113 SER A CA 1
ATOM 910 C C . SER A 1 113 ? 9.156 12.730 -7.228 1.00 88.56 113 SER A C 1
ATOM 912 O O . SER A 1 113 ? 9.480 12.267 -6.131 1.00 88.56 113 SER A O 1
ATOM 914 N N . ARG A 1 114 ? 8.167 12.207 -7.954 1.00 92.38 114 ARG A N 1
ATOM 915 C CA . ARG A 1 114 ? 7.257 11.151 -7.490 1.00 92.38 114 ARG A CA 1
ATOM 916 C C . ARG A 1 114 ? 7.417 9.890 -8.324 1.00 92.38 114 ARG A C 1
ATOM 918 O O . ARG A 1 114 ? 7.926 9.931 -9.437 1.00 92.38 114 ARG A O 1
ATOM 925 N N . ILE A 1 115 ? 6.929 8.774 -7.793 1.00 96.81 115 ILE A N 1
ATOM 926 C CA . ILE A 1 115 ? 6.887 7.495 -8.507 1.00 96.81 115 ILE A CA 1
ATOM 927 C C . ILE A 1 115 ? 5.435 7.146 -8.804 1.00 96.81 115 ILE A C 1
ATOM 929 O O . ILE A 1 115 ? 4.613 7.075 -7.883 1.00 96.81 115 ILE A O 1
ATOM 933 N N . GLY A 1 116 ? 5.156 6.916 -10.081 1.00 97.94 116 GLY A N 1
ATOM 934 C CA . GLY A 1 116 ? 3.907 6.373 -10.582 1.00 97.94 116 GLY A CA 1
ATOM 935 C C . GLY A 1 116 ? 3.976 4.855 -10.613 1.00 97.94 116 GLY A C 1
ATOM 936 O O . GLY A 1 116 ? 5.018 4.304 -10.959 1.00 97.94 116 GLY A O 1
ATOM 937 N N . ILE A 1 117 ? 2.914 4.166 -10.190 1.00 98.81 117 ILE A N 1
ATOM 938 C CA . ILE A 1 117 ? 2.921 2.703 -10.077 1.00 98.81 117 ILE A CA 1
ATOM 939 C C . ILE A 1 117 ? 1.676 2.113 -10.727 1.00 98.81 117 ILE A C 1
ATOM 941 O O . ILE A 1 117 ? 0.565 2.592 -10.512 1.00 98.81 117 ILE A O 1
ATOM 945 N N . GLY A 1 118 ? 1.858 1.030 -11.480 1.00 98.69 118 GLY A N 1
ATOM 946 C CA . GLY A 1 118 ? 0.786 0.206 -12.028 1.00 98.69 118 GLY A CA 1
ATOM 947 C C . GLY A 1 118 ? 0.928 -1.250 -11.620 1.00 98.69 118 GLY A C 1
ATOM 948 O O . GLY A 1 118 ? 1.993 -1.838 -11.807 1.00 98.69 118 GLY A O 1
ATOM 949 N N . ILE A 1 119 ? -0.145 -1.848 -11.101 1.00 98.81 119 ILE A N 1
ATOM 950 C CA . ILE A 1 119 ? -0.164 -3.249 -10.671 1.00 98.81 119 ILE A CA 1
ATOM 951 C C . ILE A 1 119 ? -1.286 -4.017 -11.372 1.00 98.81 119 ILE A C 1
ATOM 953 O O . ILE A 1 119 ? -2.421 -3.553 -11.480 1.00 98.81 119 ILE A O 1
ATOM 957 N N . ASN A 1 120 ? -0.992 -5.218 -11.858 1.00 98.50 120 ASN A N 1
ATOM 958 C CA . ASN A 1 120 ? -1.973 -6.075 -12.515 1.00 98.50 120 ASN A CA 1
ATOM 959 C C . ASN A 1 120 ? -1.673 -7.556 -12.266 1.00 98.50 120 ASN A C 1
ATOM 961 O O . ASN A 1 120 ? -0.513 -7.943 -12.155 1.00 98.50 120 ASN A O 1
ATOM 965 N N . CYS A 1 121 ? -2.702 -8.402 -12.253 1.00 98.06 121 CYS A N 1
ATOM 966 C CA . CYS A 1 121 ? -2.532 -9.856 -12.230 1.00 98.06 121 CYS A CA 1
ATOM 967 C C . CYS A 1 121 ? -2.897 -10.471 -13.586 1.00 98.06 121 CYS A C 1
ATOM 969 O O . CYS A 1 121 ? -3.858 -10.051 -14.238 1.00 98.06 121 CYS A O 1
ATOM 971 N N . GLY A 1 122 ? -2.201 -11.527 -14.000 1.00 97.00 122 GLY A N 1
ATOM 972 C CA . GLY A 1 122 ? -2.623 -12.298 -15.166 1.00 97.00 122 GLY A CA 1
ATOM 973 C C . GLY A 1 122 ? -1.698 -13.444 -15.543 1.00 97.00 122 GLY A C 1
ATOM 974 O O . GLY A 1 122 ? -0.623 -13.618 -14.977 1.00 97.00 122 GLY A O 1
ATOM 975 N N . LYS A 1 123 ? -2.140 -14.254 -16.509 1.00 96.69 123 LYS A N 1
ATOM 976 C CA . LYS A 1 123 ? -1.341 -15.364 -17.035 1.00 96.69 123 LYS A CA 1
ATOM 977 C C . LYS A 1 123 ? -0.201 -14.840 -17.905 1.00 96.69 123 LYS A C 1
ATOM 979 O O . LYS A 1 123 ? -0.419 -14.002 -18.782 1.00 96.69 123 LYS A O 1
ATOM 984 N N . VAL A 1 124 ? 0.984 -15.397 -17.697 1.00 95.69 124 VAL A N 1
ATOM 985 C CA . VAL A 1 124 ? 2.188 -15.155 -18.496 1.00 95.69 124 VAL A CA 1
ATOM 986 C C . VAL A 1 124 ? 2.827 -16.485 -18.884 1.00 95.69 124 VAL A C 1
ATOM 988 O O . VAL A 1 124 ? 2.554 -17.533 -18.290 1.00 95.69 124 VAL A O 1
ATOM 991 N N . ILE A 1 125 ? 3.663 -16.451 -19.915 1.00 94.94 125 ILE A N 1
ATOM 992 C CA . ILE A 1 125 ? 4.527 -17.560 -20.303 1.00 94.94 125 ILE A CA 1
ATOM 993 C C . ILE A 1 125 ? 5.908 -17.295 -19.728 1.00 94.94 125 ILE A C 1
ATOM 995 O O . ILE A 1 125 ? 6.526 -16.305 -20.096 1.00 94.94 125 ILE A O 1
ATOM 999 N N . LYS A 1 126 ? 6.389 -18.199 -18.875 1.00 91.75 126 LYS A N 1
ATOM 1000 C CA . LYS A 1 126 ? 7.776 -18.243 -18.416 1.00 91.75 126 LYS A CA 1
ATOM 1001 C C . LYS A 1 126 ? 8.549 -19.230 -19.281 1.00 91.75 126 LYS A C 1
ATOM 1003 O O . LYS A 1 126 ? 8.172 -20.402 -19.356 1.00 91.75 126 LYS A O 1
ATOM 1008 N N . ASP A 1 127 ? 9.603 -18.767 -19.942 1.00 91.19 127 ASP A N 1
ATOM 1009 C CA . ASP A 1 127 ? 10.382 -19.585 -20.871 1.00 91.19 127 ASP A CA 1
ATOM 1010 C C . ASP A 1 127 ? 11.854 -19.165 -20.914 1.00 91.19 127 ASP A C 1
ATOM 1012 O O . ASP A 1 127 ? 12.174 -17.984 -20.806 1.00 91.19 127 ASP A O 1
ATOM 1016 N N . LEU A 1 128 ? 12.746 -20.136 -21.109 1.00 89.06 128 LEU A N 1
ATOM 1017 C CA . LEU A 1 128 ? 14.157 -19.874 -21.386 1.00 89.06 128 LEU A CA 1
ATOM 1018 C C . LEU A 1 128 ? 14.342 -19.917 -22.901 1.00 89.06 128 LEU A C 1
ATOM 1020 O O . LEU A 1 128 ? 14.238 -20.978 -23.513 1.00 89.06 128 LEU A O 1
ATOM 1024 N N . ARG A 1 129 ? 14.565 -18.755 -23.516 1.00 87.69 129 ARG A N 1
ATOM 1025 C CA . ARG A 1 129 ? 14.683 -18.639 -24.973 1.00 87.69 129 ARG A CA 1
ATOM 1026 C C . ARG A 1 129 ? 16.091 -19.021 -25.419 1.00 87.69 129 ARG A C 1
ATOM 1028 O O . ARG A 1 129 ? 17.057 -18.424 -24.959 1.00 87.69 129 ARG A O 1
ATOM 1035 N N . GLU A 1 130 ? 16.208 -19.930 -26.385 1.00 91.75 130 GLU A N 1
ATOM 1036 C CA . GLU A 1 130 ? 17.509 -20.404 -26.887 1.00 91.75 130 GLU A CA 1
ATOM 1037 C C . GLU A 1 130 ? 18.431 -19.274 -27.369 1.00 91.75 130 GLU A C 1
ATOM 1039 O O . GLU A 1 130 ? 19.637 -19.313 -27.145 1.00 91.75 130 GLU A O 1
ATOM 1044 N N . TRP A 1 131 ? 17.881 -18.245 -28.020 1.00 91.81 131 TRP A N 1
ATOM 1045 C CA . TRP A 1 131 ? 18.680 -17.116 -28.499 1.00 91.81 131 TRP A CA 1
ATOM 1046 C C . TRP A 1 131 ? 19.206 -16.226 -27.361 1.00 91.81 131 TRP A C 1
ATOM 1048 O O . TRP A 1 131 ? 20.280 -15.658 -27.514 1.00 91.81 131 TRP A O 1
ATOM 1058 N N . ARG A 1 132 ? 18.507 -16.143 -26.217 1.00 87.44 132 ARG A N 1
ATOM 1059 C CA . ARG A 1 132 ? 18.977 -15.412 -25.024 1.00 87.44 132 ARG A CA 1
ATOM 1060 C C . ARG A 1 132 ? 20.124 -16.149 -24.347 1.00 87.44 132 ARG A C 1
ATOM 1062 O O . ARG A 1 132 ? 21.124 -15.531 -24.004 1.00 87.44 132 ARG A O 1
ATOM 1069 N N . VAL A 1 133 ? 20.043 -17.481 -24.294 1.00 89.44 133 VAL A N 1
ATOM 1070 C CA . VAL A 1 133 ? 21.153 -18.328 -23.826 1.00 89.44 133 VAL A CA 1
ATOM 1071 C C . VAL A 1 133 ? 22.409 -18.082 -24.668 1.00 89.44 133 VAL A C 1
ATOM 1073 O O . VAL A 1 133 ? 23.493 -17.913 -24.121 1.00 89.44 133 VAL A O 1
ATOM 1076 N N . LYS A 1 134 ? 22.269 -17.954 -25.997 1.00 93.75 134 LYS A N 1
ATOM 1077 C CA . LYS A 1 134 ? 23.390 -17.597 -26.892 1.00 93.75 134 LYS A CA 1
ATOM 1078 C C . LYS A 1 134 ? 23.983 -16.205 -26.618 1.00 93.75 134 LYS A C 1
ATOM 1080 O O . LYS A 1 134 ? 25.113 -15.959 -27.020 1.00 93.75 134 LYS A O 1
ATOM 1085 N N . MET A 1 135 ? 23.246 -15.317 -25.949 1.00 91.69 135 MET A N 1
ATOM 1086 C CA . MET A 1 135 ? 23.708 -13.994 -25.507 1.00 91.69 135 MET A CA 1
ATOM 1087 C C . MET A 1 135 ? 24.242 -13.994 -24.061 1.00 91.69 135 MET A C 1
ATOM 1089 O O . MET A 1 135 ? 24.546 -12.929 -23.534 1.00 91.69 135 MET A O 1
ATOM 1093 N N . GLY A 1 136 ? 24.371 -15.162 -23.419 1.00 89.69 136 GLY A N 1
ATOM 1094 C CA . GLY A 1 136 ? 24.834 -15.288 -22.032 1.00 89.69 136 GLY A CA 1
ATOM 1095 C C . GLY A 1 136 ? 23.737 -15.092 -20.981 1.00 89.69 136 GLY A C 1
ATOM 1096 O O . GLY A 1 136 ? 24.026 -15.019 -19.790 1.00 89.69 136 GLY A O 1
ATOM 1097 N N . GLU A 1 137 ? 22.471 -15.016 -21.395 1.00 84.88 137 GLU A N 1
ATOM 1098 C CA . GLU A 1 137 ? 21.340 -14.863 -20.487 1.00 84.88 137 GLU A CA 1
ATOM 1099 C C . GLU A 1 137 ? 20.671 -16.216 -20.225 1.00 84.88 137 GLU A C 1
ATOM 1101 O O . GLU A 1 137 ? 19.806 -16.683 -20.969 1.00 84.88 137 GLU A O 1
ATOM 1106 N N . GLU A 1 138 ? 21.080 -16.853 -19.132 1.00 84.25 138 GLU A N 1
ATOM 1107 C CA . GLU A 1 138 ? 20.639 -18.205 -18.761 1.00 84.25 138 GLU A CA 1
ATOM 1108 C C . GLU A 1 138 ? 19.378 -18.223 -17.880 1.00 84.25 138 GLU A C 1
ATOM 1110 O O . GLU A 1 138 ? 18.933 -19.280 -17.428 1.00 84.25 138 GLU A O 1
ATOM 1115 N N . ARG A 1 139 ? 18.767 -17.056 -17.637 1.00 82.06 139 ARG A N 1
ATOM 1116 C CA . ARG A 1 139 ? 17.548 -16.941 -16.828 1.00 82.06 139 ARG A CA 1
ATOM 1117 C C . ARG A 1 139 ? 16.290 -16.969 -17.701 1.00 82.06 139 ARG A C 1
ATOM 1119 O O . ARG A 1 139 ? 16.248 -16.327 -18.750 1.00 82.06 139 ARG A O 1
ATOM 1126 N N . PRO A 1 140 ? 15.244 -17.705 -17.286 1.00 85.50 140 PRO A N 1
ATOM 1127 C CA . PRO A 1 140 ? 13.963 -17.683 -17.975 1.00 85.50 140 PRO A CA 1
ATOM 1128 C C . PRO A 1 140 ? 13.317 -16.307 -17.847 1.00 85.50 140 PRO A C 1
ATOM 1130 O O . PRO A 1 140 ? 13.353 -15.709 -16.777 1.00 85.50 140 PRO A O 1
ATOM 1133 N N . THR A 1 141 ? 12.648 -15.858 -18.902 1.00 87.31 141 THR A N 1
ATOM 1134 C CA . THR A 1 141 ? 11.920 -14.586 -18.894 1.00 87.31 141 THR A CA 1
ATOM 1135 C C . THR A 1 141 ? 10.436 -14.812 -19.038 1.00 87.31 141 THR A C 1
ATOM 1137 O O . THR A 1 141 ? 9.986 -15.891 -19.441 1.00 87.31 141 THR A O 1
ATOM 1140 N N . ILE A 1 142 ? 9.667 -13.788 -18.692 1.00 91.38 142 ILE A N 1
ATOM 1141 C CA . ILE A 1 142 ? 8.218 -13.837 -18.785 1.00 91.38 142 ILE A CA 1
ATOM 1142 C C . ILE A 1 142 ? 7.694 -12.956 -19.914 1.00 91.38 142 ILE A C 1
ATOM 1144 O O . ILE A 1 142 ? 8.213 -11.880 -20.178 1.00 91.38 142 ILE A O 1
ATOM 1148 N N . GLU A 1 143 ? 6.647 -13.430 -20.579 1.00 93.44 143 GLU A N 1
ATOM 1149 C CA . GLU A 1 143 ? 5.990 -12.728 -21.680 1.00 93.44 143 GLU A CA 1
ATOM 1150 C C . GLU A 1 143 ? 4.475 -12.894 -21.571 1.00 93.44 143 GLU A C 1
ATOM 1152 O O . GLU A 1 143 ? 3.974 -13.980 -21.260 1.00 93.44 143 GLU A O 1
ATOM 1157 N N . GLY A 1 144 ? 3.713 -11.842 -21.863 1.00 95.06 144 GLY A N 1
ATOM 1158 C CA . GLY A 1 144 ? 2.259 -11.951 -21.895 1.00 95.06 144 GLY A CA 1
ATOM 1159 C C . GLY A 1 144 ? 1.517 -10.624 -21.938 1.00 95.06 144 GLY A C 1
ATOM 1160 O O . GLY A 1 144 ? 2.024 -9.576 -21.546 1.00 95.06 144 GLY A O 1
ATOM 1161 N N . TYR A 1 145 ? 0.256 -10.690 -22.366 1.00 95.56 145 TYR A N 1
ATOM 1162 C CA . TYR A 1 145 ? -0.645 -9.536 -22.420 1.00 95.56 145 TYR A CA 1
ATOM 1163 C C . TYR A 1 145 ? -0.772 -8.813 -21.069 1.00 95.56 145 TYR A C 1
ATOM 1165 O O . TYR A 1 145 ? -0.813 -7.585 -21.030 1.00 95.56 145 TYR A O 1
ATOM 1173 N N . ALA A 1 146 ? -0.780 -9.562 -19.962 1.00 96.75 146 ALA A N 1
ATOM 1174 C CA . ALA A 1 146 ? -0.918 -9.007 -18.618 1.00 96.75 146 ALA A CA 1
ATOM 1175 C C . ALA A 1 146 ? 0.194 -8.005 -18.256 1.00 96.75 146 ALA A C 1
ATOM 1177 O O . ALA A 1 146 ? -0.083 -7.056 -17.524 1.00 96.75 146 ALA A O 1
ATOM 1178 N N . ILE A 1 147 ? 1.404 -8.187 -18.804 1.00 96.88 147 ILE A N 1
ATOM 1179 C CA . ILE A 1 147 ? 2.564 -7.301 -18.610 1.00 96.88 147 ILE A CA 1
ATOM 1180 C C . ILE A 1 147 ? 2.335 -5.978 -19.338 1.00 96.88 147 ILE A C 1
ATOM 1182 O O . ILE A 1 147 ? 2.447 -4.907 -18.745 1.00 96.88 147 ILE A O 1
ATOM 1186 N N . ASN A 1 148 ? 1.923 -6.048 -20.606 1.00 95.69 148 ASN A N 1
ATOM 1187 C CA . ASN A 1 148 ? 1.594 -4.859 -21.389 1.00 95.69 148 ASN A CA 1
ATOM 1188 C C . ASN A 1 148 ? 0.450 -4.068 -20.751 1.00 95.69 148 ASN A C 1
ATOM 1190 O O . ASN A 1 148 ? 0.521 -2.844 -20.679 1.00 95.69 148 ASN A O 1
ATOM 1194 N N . LEU A 1 149 ? -0.584 -4.756 -20.260 1.00 96.50 149 LEU A N 1
ATOM 1195 C CA . LEU A 1 149 ? -1.683 -4.115 -19.545 1.00 96.50 149 LEU A CA 1
ATOM 1196 C C . LEU A 1 149 ? -1.197 -3.438 -18.253 1.00 96.50 149 LEU A C 1
ATOM 1198 O O . LEU A 1 149 ? -1.565 -2.292 -18.021 1.00 96.50 149 LEU A O 1
ATOM 1202 N N . ALA A 1 150 ? -0.336 -4.086 -17.460 1.00 97.75 150 ALA A N 1
ATOM 1203 C CA . ALA A 1 150 ? 0.244 -3.492 -16.250 1.00 97.75 150 ALA A CA 1
ATOM 1204 C C . ALA A 1 150 ? 1.013 -2.196 -16.552 1.00 97.75 150 ALA A C 1
ATOM 1206 O O . ALA A 1 150 ? 0.801 -1.188 -15.886 1.00 97.75 150 ALA A O 1
ATOM 1207 N N . LYS A 1 151 ? 1.824 -2.190 -17.617 1.00 96.25 151 LYS A N 1
ATOM 1208 C CA . LYS A 1 151 ? 2.541 -0.993 -18.080 1.00 96.25 151 LYS A CA 1
ATOM 1209 C C . LYS A 1 151 ? 1.595 0.137 -18.499 1.00 96.25 151 LYS A C 1
ATOM 1211 O O . LYS A 1 151 ? 1.879 1.308 -18.291 1.00 96.25 151 LYS A O 1
ATOM 1216 N N . ARG A 1 152 ? 0.449 -0.188 -19.105 1.00 96.00 152 ARG A N 1
ATOM 1217 C CA . ARG A 1 152 ? -0.572 0.820 -19.442 1.00 96.00 152 ARG A CA 1
ATOM 1218 C C . ARG A 1 152 ? -1.307 1.333 -18.204 1.00 96.00 152 ARG A C 1
ATOM 1220 O O . ARG A 1 152 ? -1.593 2.522 -18.132 1.00 96.00 152 ARG A O 1
ATOM 1227 N N . ILE A 1 153 ? -1.571 0.466 -17.233 1.00 97.69 153 ILE A N 1
ATOM 1228 C CA . ILE A 1 153 ? -2.144 0.859 -15.942 1.00 97.69 153 ILE A CA 1
ATOM 1229 C C . ILE A 1 153 ? -1.194 1.804 -15.198 1.00 97.69 153 ILE A C 1
ATOM 1231 O O . ILE A 1 153 ? -1.664 2.815 -14.691 1.00 97.69 153 ILE A O 1
ATOM 1235 N N . GLU A 1 154 ? 0.118 1.534 -15.198 1.00 97.94 154 GLU A N 1
ATOM 1236 C CA . GLU A 1 154 ? 1.120 2.451 -14.628 1.00 97.94 154 GLU A CA 1
ATOM 1237 C C . GLU A 1 154 ? 0.992 3.833 -15.256 1.00 97.94 154 GLU A C 1
ATOM 1239 O O . GLU A 1 154 ? 0.886 4.806 -14.528 1.00 97.94 154 GLU A O 1
ATOM 1244 N N . SER A 1 155 ? 0.863 3.930 -16.583 1.00 95.38 155 SER A N 1
ATOM 1245 C CA . SER A 1 155 ? 0.770 5.245 -17.225 1.00 95.38 155 SER A CA 1
ATOM 1246 C C . SER A 1 155 ? -0.392 6.115 -16.718 1.00 95.38 155 SER A C 1
ATOM 1248 O O . SER A 1 155 ? -0.279 7.341 -16.729 1.00 95.38 155 SER A O 1
ATOM 1250 N N . ALA A 1 156 ? -1.469 5.497 -16.216 1.00 96.12 156 ALA A N 1
ATOM 1251 C CA . ALA A 1 156 ? -2.612 6.194 -15.629 1.00 96.12 156 ALA A CA 1
ATOM 1252 C C . ALA A 1 156 ? -2.331 6.789 -14.237 1.00 96.12 156 ALA A C 1
ATOM 1254 O O . ALA A 1 156 ? -3.097 7.633 -13.781 1.00 96.12 156 ALA A O 1
ATOM 1255 N N . SER A 1 157 ? -1.239 6.405 -13.566 1.00 96.75 157 SER A N 1
ATOM 1256 C CA . SER A 1 157 ? -0.877 6.932 -12.244 1.00 96.75 157 SER A CA 1
ATOM 1257 C C . SER A 1 157 ? -0.577 8.426 -12.255 1.00 96.75 157 SER A C 1
ATOM 1259 O O . SER A 1 157 ? -0.612 9.060 -11.205 1.00 96.75 157 SER A O 1
ATOM 1261 N N . ARG A 1 158 ? -0.286 8.989 -13.435 1.00 93.62 158 ARG A N 1
ATOM 1262 C CA . ARG A 1 158 ? -0.040 10.422 -13.638 1.00 93.62 158 ARG A CA 1
ATOM 1263 C C . ARG A 1 158 ? -1.259 11.282 -13.319 1.00 93.62 158 ARG A C 1
ATOM 1265 O O . ARG A 1 158 ? -1.090 12.407 -12.870 1.00 93.62 158 ARG A O 1
ATOM 1272 N N . GLU A 1 159 ? -2.452 10.721 -13.491 1.00 93.12 159 GLU A N 1
ATOM 1273 C CA . GLU A 1 159 ? -3.724 11.374 -13.171 1.00 93.12 159 GLU A CA 1
ATOM 1274 C C . GLU A 1 159 ? -4.194 11.066 -11.737 1.00 93.12 159 GLU A C 1
ATOM 1276 O O . GLU A 1 159 ? -5.185 11.628 -11.279 1.00 93.12 159 GLU A O 1
ATOM 1281 N N . GLY A 1 160 ? -3.511 10.155 -11.030 1.00 92.44 160 GLY A N 1
ATOM 1282 C CA . GLY A 1 160 ? -3.812 9.808 -9.641 1.00 92.44 160 GLY A CA 1
ATOM 1283 C C . GLY A 1 160 ? -3.479 10.949 -8.683 1.00 92.44 160 GLY A C 1
ATOM 1284 O O . GLY A 1 160 ? -2.503 11.681 -8.880 1.00 92.44 160 GLY A O 1
ATOM 1285 N N . THR A 1 161 ? -4.275 11.084 -7.624 1.00 90.06 161 THR A N 1
ATOM 1286 C CA . THR A 1 161 ? -4.174 12.204 -6.673 1.00 90.06 161 THR A CA 1
ATOM 1287 C C . THR A 1 161 ? -3.927 11.770 -5.234 1.00 90.06 161 THR A C 1
ATOM 1289 O O . THR A 1 161 ? -3.685 12.628 -4.387 1.00 90.06 161 THR A O 1
ATOM 1292 N N . VAL A 1 162 ? -3.980 10.466 -4.944 1.00 91.56 162 VAL A N 1
ATOM 1293 C CA . VAL A 1 162 ? -3.839 9.928 -3.587 1.00 91.56 162 VAL A CA 1
ATOM 1294 C C . VAL A 1 162 ? -2.518 9.182 -3.449 1.00 91.56 162 VAL A C 1
ATOM 1296 O O . VAL A 1 162 ? -1.535 9.772 -3.024 1.00 91.56 162 VAL A O 1
ATOM 1299 N N . TYR A 1 163 ? -2.460 7.896 -3.807 1.00 94.50 163 TYR A N 1
ATOM 1300 C CA . TYR A 1 163 ? -1.214 7.123 -3.764 1.00 94.50 163 TYR A CA 1
ATOM 1301 C C . TYR A 1 163 ? -0.479 7.135 -5.104 1.00 94.50 163 TYR A C 1
ATOM 1303 O O . TYR A 1 163 ? 0.704 6.795 -5.137 1.00 94.50 163 TYR A O 1
ATOM 1311 N N . GLN A 1 164 ? -1.153 7.443 -6.220 1.00 96.56 164 GLN A N 1
ATOM 1312 C CA . GLN A 1 164 ? -0.621 7.225 -7.575 1.00 96.56 164 GLN A CA 1
ATOM 1313 C C . GLN A 1 164 ? -0.153 5.771 -7.782 1.00 96.56 164 GLN A C 1
ATOM 1315 O O . GLN A 1 164 ? 0.816 5.490 -8.490 1.00 96.56 164 GLN A O 1
ATOM 1320 N N . ILE A 1 165 ? -0.840 4.839 -7.116 1.00 98.44 165 ILE A N 1
ATOM 1321 C CA . ILE A 1 165 ? -0.726 3.398 -7.322 1.00 98.44 165 ILE A CA 1
ATOM 1322 C C . ILE A 1 165 ? -2.026 2.971 -7.989 1.00 98.44 165 ILE A C 1
ATOM 1324 O O . ILE A 1 165 ? -3.070 2.901 -7.341 1.00 98.44 165 ILE A O 1
ATOM 1328 N N . MET A 1 166 ? -1.956 2.703 -9.286 1.00 98.62 166 MET A N 1
ATOM 1329 C CA . MET A 1 166 ? -3.087 2.253 -10.082 1.00 98.62 166 MET A CA 1
ATOM 1330 C C . MET A 1 166 ? -3.087 0.735 -10.165 1.00 98.62 166 MET A C 1
ATOM 1332 O O . MET A 1 166 ? -2.044 0.106 -10.346 1.00 98.62 166 MET A O 1
ATOM 1336 N N . VAL A 1 167 ? -4.262 0.126 -10.074 1.00 98.69 167 VAL A N 1
ATOM 1337 C CA . VAL A 1 167 ? -4.422 -1.320 -10.173 1.00 98.69 167 VAL A CA 1
ATOM 1338 C C . VAL A 1 167 ? -5.444 -1.695 -11.236 1.00 98.69 167 VAL A C 1
ATOM 1340 O O . VAL A 1 167 ? -6.465 -1.029 -11.416 1.00 98.69 167 VAL A O 1
ATOM 1343 N N . GLY A 1 168 ? -5.172 -2.783 -11.947 1.00 98.25 168 GLY A N 1
ATOM 1344 C CA . GLY A 1 168 ? -6.126 -3.379 -12.875 1.00 98.25 168 GLY A CA 1
ATOM 1345 C C . GLY A 1 168 ? -7.244 -4.124 -12.151 1.00 98.25 168 GLY A C 1
ATOM 1346 O O . GLY A 1 168 ? -7.075 -4.594 -11.025 1.00 98.25 168 GLY A O 1
ATOM 1347 N N . ASP A 1 169 ? -8.369 -4.307 -12.840 1.00 97.56 169 ASP A N 1
ATOM 1348 C CA . ASP A 1 169 ? -9.525 -5.072 -12.350 1.00 97.56 169 ASP A CA 1
ATOM 1349 C C . ASP A 1 169 ? -9.172 -6.477 -11.833 1.00 97.56 169 ASP A C 1
ATOM 1351 O O . ASP A 1 169 ? -9.719 -6.925 -10.827 1.00 97.56 169 ASP A O 1
ATOM 1355 N N . SER A 1 170 ? -8.213 -7.168 -12.460 1.00 97.44 170 SER A N 1
ATOM 1356 C CA . SER A 1 170 ? -7.794 -8.489 -11.982 1.00 97.44 170 SER A CA 1
ATOM 1357 C C . SER A 1 170 ? -7.126 -8.420 -10.609 1.00 97.44 170 SER A C 1
ATOM 1359 O O . SER A 1 170 ? -7.442 -9.239 -9.753 1.00 97.44 170 SER A O 1
ATOM 1361 N N . PHE A 1 171 ? -6.251 -7.439 -10.373 1.00 98.31 171 PHE A N 1
ATOM 1362 C CA . PHE A 1 171 ? -5.600 -7.235 -9.080 1.00 98.31 171 PHE A CA 1
ATOM 1363 C C . PHE A 1 171 ? -6.622 -6.820 -8.016 1.00 98.31 171 PHE A C 1
ATOM 1365 O O . PHE A 1 171 ? -6.657 -7.402 -6.934 1.00 98.31 171 PHE A O 1
ATOM 1372 N N . HIS A 1 172 ? -7.507 -5.877 -8.359 1.00 98.12 172 HIS A N 1
ATOM 1373 C CA . HIS A 1 172 ? -8.604 -5.442 -7.495 1.00 98.12 172 HIS A CA 1
ATOM 1374 C C . HIS A 1 172 ? -9.457 -6.631 -7.019 1.00 98.12 172 HIS A C 1
ATOM 1376 O O . HIS A 1 172 ? -9.647 -6.814 -5.818 1.00 98.12 172 HIS A O 1
ATOM 1382 N N . LYS A 1 173 ? -9.903 -7.495 -7.943 1.00 97.00 173 LYS A N 1
ATOM 1383 C CA . LYS A 1 173 ? -10.676 -8.705 -7.615 1.00 97.00 173 LYS A CA 1
ATOM 1384 C C . LYS A 1 173 ? -9.916 -9.657 -6.696 1.00 97.00 173 LYS A C 1
ATOM 1386 O O . LYS A 1 173 ? -10.504 -10.147 -5.739 1.00 97.00 173 LYS A O 1
ATOM 1391 N N . ARG A 1 174 ? -8.612 -9.871 -6.921 1.00 96.38 174 ARG A N 1
ATOM 1392 C CA . ARG A 1 174 ? -7.791 -10.705 -6.024 1.00 96.38 174 ARG A CA 1
ATOM 1393 C C . ARG A 1 174 ? -7.734 -10.149 -4.605 1.00 96.38 174 ARG A C 1
ATOM 1395 O O . ARG A 1 174 ? -7.846 -10.926 -3.664 1.00 96.38 174 ARG A O 1
ATOM 1402 N N . CYS A 1 175 ? -7.599 -8.834 -4.435 1.00 96.00 175 CYS A N 1
ATOM 1403 C CA . CYS A 1 175 ? -7.643 -8.225 -3.104 1.00 96.00 175 CYS A CA 1
ATOM 1404 C C . CYS A 1 175 ? -8.979 -8.494 -2.396 1.00 96.00 175 CYS A C 1
ATOM 1406 O O . CYS A 1 175 ? -8.966 -8.870 -1.225 1.00 96.00 175 CYS A O 1
ATOM 1408 N N . GLN A 1 176 ? -10.103 -8.372 -3.112 1.00 91.94 176 GLN A N 1
ATOM 1409 C CA . GLN A 1 176 ? -11.438 -8.653 -2.565 1.00 91.94 176 GLN A CA 1
ATOM 1410 C C . GLN A 1 176 ? -11.622 -10.137 -2.207 1.00 91.94 176 GLN A C 1
ATOM 1412 O O . GLN A 1 176 ? -12.152 -10.450 -1.148 1.00 91.94 176 GLN A O 1
ATOM 1417 N N . GLU A 1 177 ? -11.135 -11.056 -3.050 1.00 91.88 177 GLU A N 1
ATOM 1418 C CA . GLU A 1 177 ? -11.167 -12.507 -2.790 1.00 91.88 177 GLU A CA 1
ATOM 1419 C C . GLU A 1 177 ? -10.350 -12.903 -1.551 1.00 91.88 177 GLU A C 1
ATOM 1421 O O . GLU A 1 177 ? -10.728 -13.819 -0.825 1.00 91.88 177 GLU A O 1
ATOM 1426 N N . ILE A 1 178 ? -9.217 -12.234 -1.308 1.00 89.62 178 ILE A N 1
ATOM 1427 C CA . ILE A 1 178 ? -8.356 -12.512 -0.151 1.00 89.62 178 ILE A CA 1
ATOM 1428 C C . ILE A 1 178 ? -9.006 -12.027 1.152 1.00 89.62 178 ILE A C 1
ATOM 1430 O O . ILE A 1 178 ? -8.797 -12.652 2.191 1.00 89.62 178 ILE A O 1
ATOM 1434 N N . GLY A 1 179 ? -9.732 -10.904 1.123 1.00 79.06 179 GLY A N 1
ATOM 1435 C CA . GLY A 1 179 ? -10.504 -10.349 2.245 1.00 79.06 179 GLY A CA 1
ATOM 1436 C C . GLY A 1 179 ? -9.695 -9.817 3.439 1.00 79.06 179 GLY A C 1
ATOM 1437 O O . GLY A 1 179 ? -10.157 -8.935 4.145 1.00 79.06 179 GLY A O 1
ATOM 1438 N N . THR A 1 180 ? -8.464 -10.291 3.664 1.00 82.00 180 THR A N 1
ATOM 1439 C CA . THR A 1 180 ? -7.646 -9.931 4.841 1.00 82.00 180 THR A CA 1
ATOM 1440 C C . THR A 1 180 ? -6.622 -8.820 4.582 1.00 82.00 180 THR A C 1
ATOM 1442 O O . THR A 1 180 ? -5.731 -8.600 5.403 1.00 82.00 180 THR A O 1
ATOM 1445 N N . ILE A 1 181 ? -6.615 -8.217 3.392 1.00 89.19 181 ILE A N 1
ATOM 1446 C CA . ILE A 1 181 ? -5.689 -7.126 3.066 1.00 89.19 181 ILE A CA 1
ATOM 1447 C C . ILE A 1 181 ? -6.420 -5.818 3.353 1.00 89.19 181 ILE A C 1
ATOM 1449 O O . ILE A 1 181 ? -7.413 -5.523 2.702 1.00 89.19 181 ILE A O 1
ATOM 1453 N N . ASN A 1 182 ? -5.908 -5.026 4.296 1.00 92.31 182 ASN A N 1
ATOM 1454 C CA . ASN A 1 182 ? -6.468 -3.717 4.646 1.00 92.31 182 ASN A CA 1
ATOM 1455 C C . ASN A 1 182 ? -6.139 -2.682 3.558 1.00 92.31 182 ASN A C 1
ATOM 1457 O O . ASN A 1 182 ? -5.217 -1.873 3.709 1.00 92.31 182 ASN A O 1
ATOM 1461 N N . ILE A 1 183 ? -6.854 -2.758 2.439 1.00 95.50 183 ILE A N 1
ATOM 1462 C CA . ILE A 1 183 ? -6.705 -1.889 1.275 1.00 95.50 183 ILE A CA 1
ATOM 1463 C C . ILE A 1 183 ? -8.068 -1.385 0.810 1.00 95.50 183 ILE A C 1
ATOM 1465 O O . ILE A 1 183 ? -9.037 -2.137 0.779 1.00 95.50 183 ILE A O 1
ATOM 1469 N N . ALA A 1 184 ? -8.118 -0.121 0.403 1.00 95.81 184 ALA A N 1
ATOM 1470 C CA . ALA A 1 184 ? -9.284 0.487 -0.215 1.00 95.81 184 ALA A CA 1
ATOM 1471 C C . ALA A 1 184 ? -8.920 1.089 -1.572 1.00 95.81 184 ALA A C 1
ATOM 1473 O O . ALA A 1 184 ? -7.788 1.533 -1.800 1.00 95.81 184 ALA A O 1
ATOM 1474 N N . PHE A 1 185 ? -9.910 1.132 -2.458 1.00 97.12 185 PHE A N 1
ATOM 1475 C CA . PHE A 1 185 ? -9.762 1.581 -3.836 1.00 97.12 185 PHE A CA 1
ATOM 1476 C C . PHE A 1 185 ? -10.756 2.694 -4.170 1.00 97.12 185 PHE A C 1
ATOM 1478 O O . PHE A 1 185 ? -11.838 2.773 -3.586 1.00 97.12 185 PHE A O 1
ATOM 1485 N N . SER A 1 186 ? -10.394 3.547 -5.126 1.00 96.88 186 SER A N 1
ATOM 1486 C CA . SER A 1 186 ? -11.295 4.552 -5.685 1.00 96.88 186 SER A CA 1
ATOM 1487 C C . SER A 1 186 ? -12.439 3.907 -6.483 1.00 96.88 186 SER A C 1
ATOM 1489 O O . SER A 1 186 ? -12.483 2.696 -6.709 1.00 96.88 186 SER A O 1
ATOM 1491 N N . LYS A 1 187 ? -13.391 4.724 -6.950 1.00 96.00 187 LYS A N 1
ATOM 1492 C CA . LYS A 1 187 ? -14.357 4.271 -7.963 1.00 96.00 187 LYS A CA 1
ATOM 1493 C C . LYS A 1 187 ? -13.612 3.907 -9.259 1.00 96.00 187 LYS A C 1
ATOM 1495 O O . LYS A 1 187 ? -12.648 4.593 -9.596 1.00 96.00 187 LYS A O 1
ATOM 1500 N N . PRO A 1 188 ? -14.069 2.893 -10.018 1.00 96.94 188 PRO A N 1
ATOM 1501 C CA . PRO A 1 188 ? -13.381 2.461 -11.230 1.00 96.94 188 PRO A CA 1
ATOM 1502 C C . PRO A 1 188 ? -13.304 3.577 -12.269 1.00 96.94 188 PRO A C 1
ATOM 1504 O O . PRO A 1 188 ? -14.311 4.191 -12.628 1.00 96.94 188 PRO A O 1
ATOM 1507 N N . TRP A 1 189 ? -12.115 3.774 -12.821 1.00 96.56 189 TRP A N 1
ATOM 1508 C CA . TRP A 1 189 ? -11.881 4.578 -14.009 1.00 96.56 189 TRP A CA 1
ATOM 1509 C C . TRP A 1 189 ? -11.982 3.683 -15.234 1.00 96.56 189 TRP A C 1
ATOM 1511 O O . TRP A 1 189 ? -11.293 2.671 -15.346 1.00 96.56 189 TRP A O 1
ATOM 1521 N N . SER A 1 190 ? -12.842 4.055 -16.175 1.00 95.62 190 SER A N 1
ATOM 1522 C CA . SER A 1 190 ? -13.012 3.319 -17.426 1.00 95.62 190 SER A CA 1
ATOM 1523 C C . SER A 1 190 ? -12.047 3.859 -18.487 1.00 95.62 190 SER A C 1
ATOM 1525 O O . SER A 1 190 ? -12.416 4.741 -19.269 1.00 95.62 190 SER A O 1
ATOM 1527 N N . LEU A 1 191 ? -10.830 3.314 -18.547 1.00 94.19 191 LEU A N 1
ATOM 1528 C CA . LEU A 1 191 ? -9.748 3.822 -19.398 1.00 94.19 191 LEU A CA 1
ATOM 1529 C C . LEU A 1 191 ? -9.607 3.042 -20.708 1.00 94.19 191 LEU A C 1
ATOM 1531 O O . LEU A 1 191 ? -9.642 1.815 -20.725 1.00 94.19 191 LEU A O 1
ATOM 1535 N N . GLY A 1 192 ? -9.421 3.756 -21.819 1.00 91.94 192 GLY A N 1
ATOM 1536 C CA . GLY A 1 192 ? -9.033 3.162 -23.099 1.00 91.94 192 GLY A CA 1
ATOM 1537 C C . GLY A 1 192 ? -7.516 3.184 -23.258 1.00 91.94 192 GLY A C 1
ATOM 1538 O O . GLY A 1 192 ? -6.895 4.225 -23.062 1.00 91.94 192 GLY A O 1
ATOM 1539 N N . PHE A 1 193 ? -6.919 2.059 -23.647 1.00 91.69 193 PHE A N 1
ATOM 1540 C CA . PHE A 1 193 ? -5.475 1.957 -23.847 1.00 91.69 193 PHE A CA 1
ATOM 1541 C C . PHE A 1 193 ? -5.136 1.636 -25.300 1.00 91.69 193 PHE A C 1
ATOM 1543 O O . PHE A 1 193 ? -5.804 0.838 -25.956 1.00 91.69 193 PHE A O 1
ATOM 1550 N N . LYS A 1 194 ? -4.048 2.224 -25.809 1.00 86.06 194 LYS A N 1
ATOM 1551 C CA . LYS A 1 194 ? -3.570 1.953 -27.170 1.00 86.06 194 LYS A CA 1
ATOM 1552 C C . LYS A 1 194 ? -3.305 0.453 -27.356 1.00 86.06 194 LYS A C 1
ATOM 1554 O O . LYS A 1 194 ? -2.485 -0.122 -26.641 1.00 86.06 194 LYS A O 1
ATOM 1559 N N . GLY A 1 195 ? -3.957 -0.144 -28.354 1.00 85.12 195 GLY A N 1
ATOM 1560 C CA . GLY A 1 195 ? -3.841 -1.571 -28.673 1.00 85.12 195 GLY A CA 1
ATOM 1561 C C . GLY A 1 195 ? -4.788 -2.486 -27.886 1.00 85.12 195 GLY A C 1
ATOM 1562 O O . GLY A 1 195 ? -4.697 -3.699 -28.039 1.00 85.12 195 GLY A O 1
ATOM 1563 N N . ILE A 1 196 ? -5.694 -1.931 -27.073 1.00 87.56 196 ILE A N 1
ATOM 1564 C CA . ILE A 1 196 ? -6.741 -2.671 -26.360 1.00 87.56 196 ILE A CA 1
ATOM 1565 C C . ILE A 1 196 ? -8.094 -2.132 -26.831 1.00 87.56 196 ILE A C 1
ATOM 1567 O O . ILE A 1 196 ? -8.356 -0.936 -26.744 1.00 87.56 196 ILE A O 1
ATOM 1571 N N . SER A 1 197 ? -8.944 -3.007 -27.374 1.00 85.31 197 SER A N 1
ATOM 1572 C CA . SER A 1 197 ? -10.222 -2.603 -27.982 1.00 85.31 197 SER A CA 1
ATOM 1573 C C . SER A 1 197 ? -11.269 -2.161 -26.959 1.00 85.31 197 SER A C 1
ATOM 1575 O O . SER A 1 197 ? -12.116 -1.325 -27.264 1.00 85.31 197 SER A O 1
ATOM 1577 N N . GLN A 1 198 ? -11.219 -2.717 -25.750 1.00 89.94 198 GLN A N 1
ATOM 1578 C CA . GLN A 1 198 ? -12.175 -2.447 -24.682 1.00 89.94 198 GLN A CA 1
ATOM 1579 C C . GLN A 1 198 ? -11.611 -1.441 -23.682 1.00 89.94 198 GLN A C 1
ATOM 1581 O O . GLN A 1 198 ? -10.409 -1.412 -23.413 1.00 89.94 198 GLN A O 1
ATOM 1586 N N . LYS A 1 199 ? -12.498 -0.632 -23.094 1.00 93.06 199 LYS A N 1
ATOM 1587 C CA . LYS A 1 199 ? -12.127 0.159 -21.923 1.00 93.06 199 LYS A CA 1
ATOM 1588 C C . LYS A 1 199 ? -11.969 -0.773 -20.728 1.00 93.06 199 LYS A C 1
ATOM 1590 O O . LYS A 1 199 ? -12.811 -1.637 -20.499 1.00 93.06 199 LYS A O 1
ATOM 1595 N N . MET A 1 200 ? -10.892 -0.585 -19.984 1.00 94.12 200 MET A N 1
ATOM 1596 C CA . MET A 1 200 ? -10.541 -1.405 -18.835 1.00 94.12 200 MET A CA 1
ATOM 1597 C C . MET A 1 200 ? -10.870 -0.646 -17.546 1.00 94.12 200 MET A C 1
ATOM 1599 O O . MET A 1 200 ? -10.557 0.547 -17.469 1.00 94.12 200 MET A O 1
ATOM 1603 N N . PRO A 1 201 ? -11.460 -1.305 -16.532 1.00 97.06 201 PRO A N 1
ATOM 1604 C CA . PRO A 1 201 ? -11.570 -0.726 -15.205 1.00 97.06 201 PRO A CA 1
ATOM 1605 C C . PRO A 1 201 ? -10.184 -0.664 -14.562 1.00 97.06 201 PRO A C 1
ATOM 1607 O O . PRO A 1 201 ? -9.469 -1.670 -14.491 1.00 97.06 201 PRO A O 1
ATOM 1610 N N . VAL A 1 202 ? -9.821 0.524 -14.098 1.00 98.12 202 VAL A N 1
ATOM 1611 C CA . VAL A 1 202 ? -8.590 0.800 -13.358 1.00 98.12 202 VAL A CA 1
ATOM 1612 C C . VAL A 1 202 ? -8.957 1.535 -12.080 1.00 98.12 202 VAL A C 1
ATOM 1614 O O . VAL A 1 202 ? -9.848 2.378 -12.085 1.00 98.12 202 VAL A O 1
ATOM 1617 N N . TYR A 1 203 ? -8.291 1.208 -10.984 1.00 98.38 203 TYR A N 1
ATOM 1618 C CA . TYR A 1 203 ? -8.597 1.746 -9.665 1.00 98.38 203 TYR A CA 1
ATOM 1619 C C . TYR A 1 203 ? -7.346 2.379 -9.078 1.00 98.38 203 TYR A C 1
ATOM 1621 O O . TYR A 1 203 ? -6.264 1.819 -9.217 1.00 98.38 203 TYR A O 1
ATOM 1629 N N . GLU A 1 204 ? -7.480 3.507 -8.397 1.00 98.19 204 GLU A N 1
ATOM 1630 C CA . GLU A 1 204 ? -6.394 4.041 -7.577 1.00 98.19 204 GLU A CA 1
ATOM 1631 C C . GLU A 1 204 ? -6.488 3.441 -6.170 1.00 98.19 204 GLU A C 1
ATOM 1633 O O . GLU A 1 204 ? -7.585 3.310 -5.621 1.00 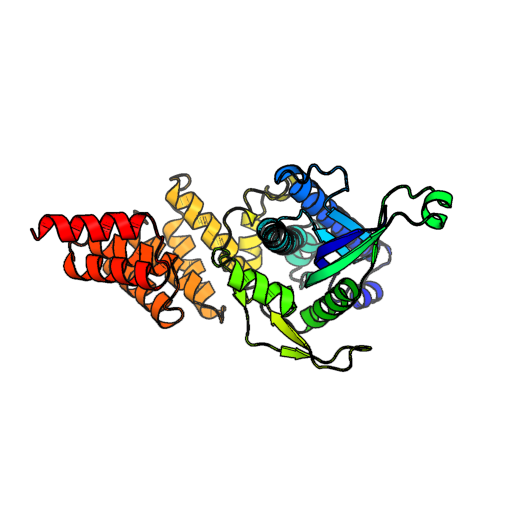98.19 204 GLU A O 1
ATOM 1638 N N . VAL A 1 205 ? -5.354 3.079 -5.571 1.00 98.12 205 VAL A N 1
ATOM 1639 C CA . VAL A 1 205 ? -5.290 2.785 -4.134 1.00 98.12 205 VAL A CA 1
ATOM 1640 C C . VAL A 1 205 ? -5.538 4.080 -3.363 1.00 98.12 205 VAL A C 1
ATOM 1642 O O . VAL A 1 205 ? -4.788 5.039 -3.511 1.00 98.12 205 VAL A O 1
ATOM 1645 N N . VAL A 1 206 ? -6.570 4.110 -2.518 1.00 96.62 206 VAL A N 1
ATOM 1646 C CA . VAL A 1 206 ? -6.899 5.291 -1.690 1.00 96.62 206 VAL A CA 1
ATOM 1647 C C . VAL A 1 206 ? -6.557 5.093 -0.217 1.00 96.62 206 VAL A C 1
ATOM 1649 O O . VAL A 1 206 ? -6.490 6.051 0.547 1.00 96.62 206 VAL A O 1
ATOM 1652 N N . SER A 1 207 ? -6.312 3.850 0.196 1.00 96.25 207 SER A N 1
ATOM 1653 C CA . SER A 1 207 ? -5.797 3.531 1.523 1.00 96.25 207 SER A CA 1
ATOM 1654 C C . SER A 1 207 ? -5.108 2.180 1.519 1.00 96.25 207 SER A C 1
ATOM 1656 O O . SER A 1 207 ? -5.628 1.227 0.944 1.00 96.25 207 SER A O 1
ATOM 1658 N N . PHE A 1 208 ? -3.968 2.080 2.198 1.00 96.44 208 PHE A N 1
ATOM 1659 C CA . PHE A 1 208 ? -3.317 0.809 2.493 1.00 96.44 208 PHE A CA 1
ATOM 1660 C C . PHE A 1 208 ? -2.711 0.847 3.899 1.00 96.44 208 PHE A C 1
ATOM 1662 O O . PHE A 1 208 ? -1.734 1.554 4.150 1.00 96.44 208 PHE A O 1
ATOM 1669 N N . VAL A 1 209 ? -3.301 0.087 4.827 1.00 94.31 209 VAL A N 1
ATOM 1670 C CA . VAL A 1 209 ? -2.902 0.061 6.243 1.00 94.31 209 VAL A CA 1
ATOM 1671 C C . VAL A 1 209 ? -2.150 -1.232 6.541 1.00 94.31 209 VAL A C 1
ATOM 1673 O O . VAL A 1 209 ? -2.750 -2.289 6.739 1.00 94.31 209 VAL A O 1
ATOM 1676 N N . ASN A 1 210 ? -0.822 -1.166 6.627 1.00 92.94 210 ASN A N 1
ATOM 1677 C CA . ASN A 1 210 ? -0.005 -2.347 6.896 1.00 92.94 210 ASN A CA 1
ATOM 1678 C C . ASN A 1 210 ? 1.166 -2.028 7.839 1.00 92.94 210 ASN A C 1
ATOM 1680 O O . ASN A 1 210 ? 1.899 -1.064 7.639 1.00 92.94 210 ASN A O 1
ATOM 1684 N N . PHE A 1 211 ? 1.326 -2.846 8.884 1.00 89.94 211 PHE A N 1
ATOM 1685 C CA . PHE A 1 211 ? 2.344 -2.656 9.921 1.00 89.94 211 PHE A CA 1
ATOM 1686 C C . PHE A 1 211 ? 3.764 -2.959 9.436 1.00 89.94 211 PHE A C 1
ATOM 1688 O O . PHE A 1 211 ? 4.727 -2.462 10.013 1.00 89.94 211 PHE A O 1
ATOM 1695 N N . GLU A 1 212 ? 3.899 -3.755 8.377 1.00 91.31 212 GLU A N 1
ATOM 1696 C CA . GLU A 1 212 ? 5.204 -4.200 7.911 1.00 91.31 212 GLU A CA 1
ATOM 1697 C C . GLU A 1 212 ? 5.919 -3.162 7.054 1.00 91.31 212 GLU A C 1
ATOM 1699 O O . GLU A 1 212 ? 7.121 -3.297 6.857 1.00 91.31 212 GLU A O 1
ATOM 1704 N N . ILE A 1 213 ? 5.225 -2.139 6.535 1.00 94.44 213 ILE A N 1
ATOM 1705 C CA . ILE A 1 213 ? 5.801 -1.184 5.574 1.00 94.44 213 ILE A CA 1
ATOM 1706 C C . ILE A 1 213 ? 7.112 -0.615 6.113 1.00 94.44 213 ILE A C 1
ATOM 1708 O O . ILE A 1 213 ? 8.144 -0.804 5.479 1.00 94.44 213 ILE A O 1
ATOM 1712 N N . LEU A 1 214 ? 7.075 -0.003 7.300 1.00 93.62 214 LEU A N 1
ATOM 1713 C CA . LEU A 1 214 ? 8.252 0.579 7.944 1.00 93.62 214 LEU A CA 1
ATOM 1714 C C . LEU A 1 214 ? 9.174 -0.479 8.555 1.00 93.62 214 LEU A C 1
ATOM 1716 O O . LEU A 1 214 ? 10.386 -0.392 8.393 1.00 93.62 214 LEU A O 1
ATOM 1720 N N . SER A 1 215 ? 8.621 -1.490 9.238 1.00 90.56 215 SER A N 1
ATOM 1721 C CA . SER A 1 215 ? 9.432 -2.471 9.977 1.00 90.56 215 SER A CA 1
ATOM 1722 C C . SER A 1 215 ? 10.252 -3.396 9.076 1.00 90.56 215 SER A C 1
ATOM 1724 O O . SER A 1 215 ? 11.185 -4.034 9.551 1.00 90.56 215 SER A O 1
ATOM 1726 N N . SER A 1 216 ? 9.901 -3.485 7.792 1.00 92.19 216 SER A N 1
ATOM 1727 C CA . SER A 1 216 ? 10.609 -4.292 6.794 1.00 92.19 216 SER A CA 1
ATOM 1728 C C . SER A 1 216 ? 11.199 -3.451 5.652 1.00 92.19 216 SER A C 1
ATOM 1730 O O . SER A 1 216 ? 11.500 -3.982 4.575 1.00 92.19 216 SER A O 1
ATOM 1732 N N . LEU A 1 217 ? 11.356 -2.134 5.852 1.00 93.94 217 LEU A N 1
ATOM 1733 C CA . LEU A 1 217 ? 12.245 -1.322 5.013 1.00 93.94 217 LEU A CA 1
ATOM 1734 C C . LEU A 1 217 ? 13.699 -1.804 5.160 1.00 93.94 217 LEU A C 1
ATOM 1736 O O . LEU A 1 217 ? 14.048 -2.334 6.216 1.00 93.94 217 LEU A O 1
ATOM 1740 N N . PRO A 1 218 ? 14.560 -1.593 4.151 1.00 92.50 218 PRO A N 1
ATOM 1741 C CA . PRO A 1 218 ? 15.998 -1.804 4.299 1.00 92.50 218 PRO A CA 1
ATOM 1742 C C . PRO A 1 218 ? 16.565 -1.011 5.489 1.00 92.50 218 PRO A C 1
ATOM 1744 O O . PRO A 1 218 ? 16.174 0.146 5.665 1.00 92.50 218 PRO A O 1
ATOM 1747 N N . PRO A 1 219 ? 17.496 -1.565 6.292 1.00 90.00 219 PRO A N 1
ATOM 1748 C CA . PRO A 1 219 ? 18.083 -0.859 7.436 1.00 90.00 219 PRO A CA 1
ATOM 1749 C C . PRO A 1 219 ? 18.707 0.500 7.081 1.00 90.00 219 PRO A C 1
ATOM 1751 O O . PRO A 1 219 ? 18.566 1.454 7.845 1.00 90.00 219 PRO A O 1
ATOM 1754 N N . SER A 1 220 ? 19.325 0.609 5.898 1.00 86.81 220 SER A N 1
ATOM 1755 C CA . SER A 1 220 ? 19.856 1.858 5.325 1.00 86.81 220 SER A CA 1
ATOM 1756 C C . SER A 1 220 ? 18.799 2.963 5.224 1.00 86.81 220 SER A C 1
ATOM 1758 O O . SER A 1 220 ? 19.106 4.138 5.419 1.00 86.81 220 SER A O 1
ATOM 1760 N N . LEU A 1 221 ? 17.545 2.584 4.975 1.00 86.69 221 LEU A N 1
ATOM 1761 C CA . LEU A 1 221 ? 16.416 3.481 4.741 1.00 86.69 221 LEU A CA 1
ATOM 1762 C C . LEU A 1 221 ? 15.494 3.638 5.955 1.00 86.69 221 LEU A C 1
ATOM 1764 O O . LEU A 1 221 ? 14.624 4.503 5.937 1.00 86.69 221 LEU A O 1
ATOM 1768 N N . GLN A 1 222 ? 15.654 2.832 7.009 1.00 86.44 222 GLN A N 1
ATOM 1769 C CA . GLN A 1 222 ? 14.873 2.977 8.245 1.00 86.44 222 GLN A CA 1
ATOM 1770 C C . GLN A 1 222 ? 15.305 4.209 9.051 1.00 86.44 222 GLN A C 1
ATOM 1772 O O . GLN A 1 222 ? 14.480 4.869 9.688 1.00 86.44 222 GLN A O 1
ATOM 1777 N N . ASN A 1 223 ? 16.596 4.542 9.017 1.00 82.19 223 ASN A N 1
ATOM 1778 C CA . ASN A 1 223 ? 17.143 5.636 9.807 1.00 82.19 223 ASN A CA 1
ATOM 1779 C C . ASN A 1 223 ? 16.601 6.992 9.334 1.00 82.19 223 ASN A C 1
ATOM 1781 O O . ASN A 1 223 ? 16.766 7.399 8.184 1.00 82.19 223 ASN A O 1
ATOM 1785 N N . GLY A 1 224 ? 15.944 7.709 10.247 1.00 84.50 224 GLY A N 1
ATOM 1786 C CA . GLY A 1 224 ? 15.421 9.054 9.997 1.00 84.50 224 GLY A CA 1
ATOM 1787 C C . GLY A 1 224 ? 14.188 9.122 9.090 1.00 84.50 224 GLY A C 1
ATOM 1788 O O . GLY A 1 224 ? 13.686 10.220 8.876 1.00 84.50 224 GLY A O 1
ATOM 1789 N N . VAL A 1 225 ? 13.660 7.996 8.588 1.00 90.44 225 VAL A N 1
ATOM 1790 C CA . VAL A 1 225 ? 12.493 8.002 7.682 1.00 90.44 225 VAL A CA 1
ATOM 1791 C C . VAL A 1 225 ? 11.267 8.657 8.318 1.00 90.44 225 VAL A C 1
ATOM 1793 O O . VAL A 1 225 ? 10.555 9.389 7.645 1.00 90.44 225 VAL A O 1
ATOM 1796 N N . ILE A 1 226 ? 11.066 8.466 9.625 1.00 92.62 226 ILE A N 1
ATOM 1797 C CA . ILE A 1 226 ? 9.957 9.072 10.371 1.00 92.62 226 ILE A CA 1
ATOM 1798 C C . ILE A 1 226 ? 10.066 10.598 10.381 1.00 92.62 226 ILE A C 1
ATOM 1800 O O . ILE A 1 226 ? 9.125 11.262 9.966 1.00 92.62 226 ILE A O 1
ATOM 1804 N N . HIS A 1 227 ? 11.234 11.146 10.726 1.00 90.38 227 HIS A N 1
ATOM 1805 C CA . HIS A 1 227 ? 11.469 12.593 10.690 1.00 90.38 227 HIS A CA 1
ATOM 1806 C C . HIS A 1 227 ? 11.262 13.175 9.284 1.00 90.38 227 HIS A C 1
ATOM 1808 O O . HIS A 1 227 ? 10.745 14.278 9.134 1.00 90.38 227 HIS A O 1
ATOM 1814 N N . LYS A 1 228 ? 11.633 12.430 8.233 1.00 90.06 228 LYS A N 1
ATOM 1815 C CA . LYS A 1 228 ? 11.398 12.849 6.842 1.00 90.06 228 LYS A CA 1
ATOM 1816 C C . LYS A 1 228 ? 9.913 12.831 6.480 1.00 90.06 228 LYS A C 1
ATOM 1818 O O . LYS A 1 228 ? 9.464 13.737 5.789 1.00 90.06 228 LYS A O 1
ATOM 1823 N N . ILE A 1 229 ? 9.156 11.836 6.951 1.00 93.00 229 ILE A N 1
ATOM 1824 C CA . ILE A 1 229 ? 7.697 11.793 6.787 1.00 93.00 229 ILE A CA 1
ATOM 1825 C C . ILE A 1 229 ? 7.054 12.987 7.500 1.00 93.00 229 ILE A C 1
ATOM 1827 O O . ILE A 1 229 ? 6.280 13.708 6.883 1.00 93.00 229 ILE A O 1
ATOM 1831 N N . GLU A 1 230 ? 7.393 13.217 8.770 1.00 92.56 230 GLU A N 1
ATOM 1832 C CA . GLU A 1 230 ? 6.890 14.349 9.558 1.00 92.56 230 GLU A CA 1
ATOM 1833 C C . GLU A 1 230 ? 7.185 15.676 8.854 1.00 92.56 230 GLU A C 1
ATOM 1835 O O . GLU A 1 230 ? 6.286 16.486 8.651 1.00 92.56 230 GLU A O 1
ATOM 1840 N N . TYR A 1 231 ? 8.423 15.874 8.395 1.00 89.44 231 TYR A N 1
ATOM 1841 C CA . TYR A 1 231 ? 8.802 17.072 7.653 1.00 89.44 231 TYR A CA 1
ATOM 1842 C C . TYR A 1 231 ? 8.042 17.213 6.326 1.00 89.44 231 TYR A C 1
ATOM 1844 O O . TYR A 1 231 ? 7.581 18.305 6.007 1.00 89.44 231 TYR A O 1
ATOM 1852 N N . ALA A 1 232 ? 7.847 16.126 5.573 1.00 89.25 232 ALA A N 1
ATOM 1853 C CA . ALA A 1 232 ? 7.060 16.150 4.341 1.00 89.25 232 ALA A CA 1
ATOM 1854 C C . ALA A 1 232 ? 5.587 16.517 4.594 1.00 89.25 232 ALA A C 1
ATOM 1856 O O . ALA A 1 232 ? 4.984 17.210 3.779 1.00 89.25 232 ALA A O 1
ATOM 1857 N N . LEU A 1 233 ? 5.018 16.102 5.731 1.00 91.19 233 LEU A N 1
ATOM 1858 C CA . LEU A 1 233 ? 3.650 16.446 6.126 1.00 91.19 233 LEU A CA 1
ATOM 1859 C C . LEU A 1 233 ? 3.481 17.920 6.527 1.00 91.19 233 LEU A C 1
ATOM 1861 O O . LEU A 1 233 ? 2.363 18.425 6.467 1.00 91.19 233 LEU A O 1
ATOM 1865 N N . THR A 1 234 ? 4.560 18.623 6.895 1.00 86.56 234 THR A N 1
ATOM 1866 C CA . THR A 1 234 ? 4.512 20.072 7.176 1.00 86.56 234 THR A CA 1
ATOM 1867 C C . THR A 1 234 ? 4.680 20.943 5.930 1.00 86.56 234 THR A C 1
ATOM 1869 O O . THR A 1 234 ? 4.455 22.152 6.003 1.00 86.56 234 THR A O 1
ATOM 1872 N N . GLN A 1 235 ? 5.058 20.361 4.787 1.00 83.94 235 GLN A N 1
ATOM 1873 C CA . GLN A 1 235 ? 5.218 21.106 3.538 1.00 83.94 235 GLN A CA 1
ATOM 1874 C C . GLN A 1 235 ? 3.868 21.403 2.860 1.00 83.94 235 GLN A C 1
ATOM 1876 O O . GLN A 1 235 ? 2.890 20.682 3.072 1.00 83.94 235 GLN A O 1
ATOM 1881 N N . PRO A 1 236 ? 3.790 22.438 1.999 1.00 73.94 236 PRO A N 1
ATOM 1882 C CA . PRO A 1 236 ? 2.607 22.686 1.178 1.00 73.94 236 PRO A CA 1
ATOM 1883 C C . PRO A 1 236 ? 2.266 21.482 0.285 1.00 73.94 236 PRO A C 1
ATOM 1885 O O . PRO A 1 236 ? 3.146 20.922 -0.363 1.00 73.94 236 PRO A O 1
ATOM 1888 N N . MET A 1 237 ? 0.976 21.130 0.199 1.00 70.12 237 MET A N 1
ATOM 1889 C CA . MET A 1 237 ? 0.461 19.978 -0.569 1.00 70.12 237 MET A CA 1
ATOM 1890 C C . MET A 1 237 ? 1.108 18.632 -0.178 1.00 70.12 237 MET A C 1
ATOM 1892 O O . MET A 1 237 ? 1.728 17.978 -1.023 1.00 70.12 237 MET A O 1
ATOM 1896 N N . PRO A 1 238 ? 0.968 18.198 1.088 1.00 77.50 238 PRO A N 1
ATOM 1897 C CA . PRO A 1 238 ? 1.554 16.947 1.535 1.00 77.50 238 PRO A CA 1
ATOM 1898 C C . PRO A 1 238 ? 0.928 15.750 0.809 1.00 77.50 238 PRO A C 1
ATOM 1900 O O . PRO A 1 238 ? -0.265 15.722 0.501 1.00 77.50 238 PRO A O 1
ATOM 1903 N N . GLU A 1 239 ? 1.743 14.724 0.585 1.00 87.88 239 GLU A N 1
ATOM 1904 C CA . GLU A 1 239 ? 1.294 13.408 0.131 1.00 87.88 239 GLU A CA 1
ATOM 1905 C C . GLU A 1 239 ? 0.426 12.771 1.230 1.00 87.88 239 GLU A C 1
ATOM 1907 O O . GLU A 1 239 ? 0.932 12.206 2.199 1.00 87.88 239 GLU A O 1
ATOM 1912 N N . SER A 1 240 ? -0.899 12.895 1.112 1.00 89.62 240 SER A N 1
ATOM 1913 C CA . SER A 1 240 ? -1.847 12.598 2.198 1.00 89.62 240 SER A CA 1
ATOM 1914 C C . SER A 1 240 ? -1.792 11.147 2.695 1.00 89.62 240 SER A C 1
ATOM 1916 O O . SER A 1 240 ? -2.054 10.868 3.866 1.00 89.62 240 SER A O 1
ATOM 1918 N N . TRP A 1 241 ? -1.369 10.205 1.853 1.00 93.94 241 TRP A N 1
ATOM 1919 C CA . TRP A 1 241 ? -1.170 8.812 2.248 1.00 93.94 241 TRP A CA 1
ATOM 1920 C C . TRP A 1 241 ? -0.072 8.607 3.305 1.00 93.94 241 TRP A C 1
ATOM 1922 O O . TRP A 1 241 ? -0.089 7.599 4.019 1.00 93.94 241 TRP A O 1
ATOM 1932 N N . LEU A 1 242 ? 0.858 9.557 3.458 1.00 95.50 242 LEU A N 1
ATOM 1933 C CA . LEU A 1 242 ? 1.893 9.519 4.492 1.00 95.50 242 LEU A CA 1
ATOM 1934 C C . LEU A 1 242 ? 1.306 9.564 5.908 1.00 95.50 242 LEU A C 1
ATOM 1936 O O . LEU A 1 242 ? 1.864 8.932 6.807 1.00 95.50 242 LEU A O 1
ATOM 1940 N N . PHE A 1 243 ? 0.154 10.221 6.101 1.00 96.50 243 PHE A N 1
ATOM 1941 C CA . PHE A 1 243 ? -0.549 10.220 7.387 1.00 96.50 243 PHE A CA 1
ATOM 1942 C C . PHE A 1 243 ? -0.878 8.796 7.841 1.00 96.50 243 PHE A C 1
ATOM 1944 O O . PHE A 1 243 ? -0.665 8.455 9.000 1.00 96.50 243 PHE A O 1
ATOM 1951 N N . ILE A 1 244 ? -1.336 7.929 6.932 1.00 96.19 244 ILE A N 1
ATOM 1952 C CA . ILE A 1 244 ? -1.688 6.540 7.264 1.00 96.19 244 ILE A CA 1
ATOM 1953 C C . ILE A 1 244 ? -0.454 5.772 7.756 1.00 96.19 244 ILE A C 1
ATOM 1955 O O . ILE A 1 244 ? -0.533 5.032 8.740 1.00 96.19 244 ILE A O 1
ATOM 1959 N N . ILE A 1 245 ? 0.693 5.968 7.101 1.00 96.12 245 ILE A N 1
ATOM 1960 C CA . ILE A 1 245 ? 1.956 5.316 7.467 1.00 96.12 245 ILE A CA 1
ATOM 1961 C C . ILE A 1 245 ? 2.447 5.801 8.834 1.00 96.12 245 ILE A C 1
ATOM 1963 O O . ILE A 1 245 ? 2.748 4.977 9.704 1.00 96.12 245 ILE A O 1
ATOM 1967 N N . LEU A 1 246 ? 2.482 7.121 9.038 1.00 96.00 246 LEU A N 1
ATOM 1968 C CA . LEU A 1 246 ? 2.952 7.736 10.279 1.00 96.00 246 LEU A CA 1
ATOM 1969 C C . LEU A 1 246 ? 2.061 7.360 11.467 1.00 96.00 246 LEU A C 1
ATOM 1971 O O . LEU A 1 246 ? 2.545 6.882 12.491 1.00 96.00 246 LEU A O 1
ATOM 1975 N N . LEU A 1 247 ? 0.745 7.492 11.316 1.00 96.56 247 LEU A N 1
ATOM 1976 C CA . LEU A 1 247 ? -0.202 7.176 12.381 1.00 96.56 247 LEU A CA 1
ATOM 1977 C C . LEU A 1 247 ? -0.162 5.696 12.755 1.00 96.56 247 LEU A C 1
ATOM 1979 O O . LEU A 1 247 ? -0.187 5.350 13.938 1.00 96.56 247 LEU A O 1
ATOM 1983 N N . ARG A 1 248 ? -0.030 4.797 11.770 1.00 94.50 248 ARG A N 1
ATOM 1984 C CA . ARG A 1 248 ? 0.106 3.364 12.053 1.00 94.50 248 ARG A CA 1
ATOM 1985 C C . ARG A 1 248 ? 1.380 3.056 12.840 1.00 94.50 248 ARG A C 1
ATOM 1987 O O . ARG A 1 248 ? 1.344 2.166 13.701 1.00 94.50 248 ARG A O 1
ATOM 1994 N N . HIS A 1 249 ? 2.470 3.769 12.552 1.00 94.19 249 HIS A N 1
ATOM 1995 C CA . HIS A 1 249 ? 3.726 3.678 13.292 1.00 94.19 249 HIS A CA 1
ATOM 1996 C C . HIS A 1 249 ? 3.563 4.142 14.739 1.00 94.19 249 HIS A C 1
ATOM 1998 O O . HIS A 1 249 ? 3.885 3.389 15.658 1.00 94.19 249 HIS A O 1
ATOM 2004 N N . TYR A 1 250 ? 2.990 5.327 14.953 1.00 94.56 250 TYR A N 1
ATOM 2005 C CA . TYR A 1 250 ? 2.761 5.865 16.293 1.00 94.56 250 TYR A CA 1
ATOM 2006 C C . TYR A 1 250 ? 1.852 4.973 17.133 1.00 94.56 250 TYR A C 1
ATOM 2008 O O . TYR A 1 250 ? 2.209 4.652 18.263 1.00 94.56 250 TYR A O 1
ATOM 2016 N N . VAL A 1 251 ? 0.749 4.466 16.571 1.00 93.75 251 VAL A N 1
ATOM 2017 C CA . VAL A 1 251 ? -0.105 3.473 17.246 1.00 93.75 251 VAL A CA 1
ATOM 2018 C C . VAL A 1 251 ? 0.712 2.258 17.695 1.00 93.75 251 VAL A C 1
ATOM 2020 O O . VAL A 1 251 ? 0.532 1.769 18.807 1.00 93.75 251 VAL A O 1
ATOM 2023 N N . SER A 1 252 ? 1.653 1.781 16.872 1.00 92.38 252 SER A N 1
ATOM 2024 C CA . SER A 1 252 ? 2.533 0.671 17.255 1.00 92.38 252 SER A CA 1
ATOM 2025 C C . SER A 1 252 ? 3.485 1.030 18.403 1.00 92.38 252 SER A C 1
ATOM 2027 O O . SER A 1 252 ? 3.747 0.183 19.258 1.00 92.38 252 SER A O 1
ATOM 2029 N N . LEU A 1 253 ? 4.028 2.249 18.432 1.00 91.38 253 LEU A N 1
ATOM 2030 C CA . LEU A 1 253 ? 4.914 2.705 19.508 1.00 91.38 253 LEU A CA 1
ATOM 2031 C C . LEU A 1 253 ? 4.158 2.900 20.826 1.00 91.38 253 LEU A C 1
ATOM 2033 O O . LEU A 1 253 ? 4.635 2.442 21.865 1.00 91.38 253 LEU A O 1
ATOM 2037 N N . ILE A 1 254 ? 2.967 3.501 20.766 1.00 92.38 254 ILE A N 1
ATOM 2038 C CA . ILE A 1 254 ? 2.069 3.691 21.912 1.00 92.38 254 ILE A CA 1
ATOM 2039 C C . ILE A 1 254 ? 1.670 2.324 22.480 1.00 92.38 254 ILE A C 1
ATOM 2041 O O . ILE A 1 254 ? 1.877 2.060 23.661 1.00 92.38 254 ILE A O 1
ATOM 2045 N N . ALA A 1 255 ? 1.202 1.404 21.628 1.00 90.56 255 ALA A N 1
ATOM 2046 C CA . ALA A 1 255 ? 0.788 0.063 22.047 1.00 90.56 255 ALA A CA 1
ATOM 2047 C C . ALA A 1 255 ? 1.918 -0.759 22.692 1.00 90.56 255 ALA A C 1
ATOM 2049 O O . ALA A 1 255 ? 1.653 -1.631 23.515 1.00 90.56 255 ALA A O 1
ATOM 2050 N N . THR A 1 256 ? 3.176 -0.501 22.318 1.00 90.25 256 THR A N 1
ATOM 2051 C CA . THR A 1 256 ? 4.350 -1.195 22.876 1.00 90.25 256 THR A CA 1
ATOM 2052 C C . THR A 1 256 ? 4.997 -0.457 24.049 1.00 90.25 256 THR A C 1
ATOM 2054 O O . THR A 1 256 ? 5.995 -0.936 24.581 1.00 90.25 256 THR A O 1
ATOM 2057 N N . GLY A 1 257 ? 4.458 0.698 24.458 1.00 83.81 257 GLY A N 1
ATOM 2058 C CA . GLY A 1 257 ? 4.987 1.504 25.561 1.00 83.81 257 GLY A CA 1
ATOM 2059 C C . GLY A 1 257 ? 6.367 2.113 25.295 1.00 83.81 257 GLY A C 1
ATOM 2060 O O . GLY A 1 257 ? 7.024 2.563 26.230 1.00 83.81 257 GLY A O 1
ATOM 2061 N N . LYS A 1 258 ? 6.831 2.125 24.037 1.00 77.19 258 LYS A N 1
ATOM 2062 C CA . LYS A 1 258 ? 8.186 2.576 23.677 1.00 77.19 258 LYS A CA 1
ATOM 2063 C C . LYS A 1 258 ? 8.352 4.098 23.732 1.00 77.19 258 LYS A C 1
ATOM 2065 O O . LYS A 1 258 ? 9.478 4.561 23.878 1.00 77.19 258 LYS A O 1
ATOM 2070 N N . GLN A 1 259 ? 7.264 4.868 23.629 1.00 73.12 259 GLN A N 1
ATOM 2071 C CA . GLN A 1 259 ? 7.263 6.328 23.790 1.00 73.12 259 GLN A CA 1
ATOM 2072 C C . GLN A 1 259 ? 5.942 6.812 24.407 1.00 73.12 259 GLN A C 1
ATOM 2074 O O . GLN A 1 259 ? 4.888 6.690 23.789 1.00 73.12 259 GLN A O 1
ATOM 2079 N N . GLN A 1 260 ? 6.004 7.376 25.618 1.00 62.81 260 GLN A N 1
ATOM 2080 C CA . GLN A 1 260 ? 4.819 7.742 26.414 1.00 62.81 260 GLN A CA 1
ATOM 2081 C C . GLN A 1 260 ? 4.155 9.071 25.999 1.00 62.81 260 GLN A C 1
ATOM 2083 O O . GLN A 1 260 ? 3.009 9.304 26.360 1.00 62.81 260 GLN A O 1
ATOM 2088 N N . ASN A 1 261 ? 4.818 9.910 25.190 1.00 76.12 261 ASN A N 1
ATOM 2089 C CA . ASN A 1 261 ? 4.344 11.266 24.855 1.00 76.12 261 ASN A CA 1
ATOM 2090 C C . ASN A 1 261 ? 3.911 11.446 23.385 1.00 76.12 261 ASN A C 1
ATOM 2092 O O . ASN A 1 261 ? 3.866 12.570 22.894 1.00 76.12 261 ASN A O 1
ATOM 2096 N N . LEU A 1 262 ? 3.605 10.361 22.664 1.00 91.56 262 LEU A N 1
ATOM 2097 C CA . LEU A 1 262 ? 3.170 10.441 21.259 1.00 91.56 262 LEU A CA 1
ATOM 2098 C C . LEU A 1 262 ? 1.658 10.604 21.077 1.00 91.56 262 LEU A C 1
ATOM 2100 O O . LEU A 1 262 ? 1.217 10.899 19.973 1.00 91.56 262 LEU A O 1
ATOM 2104 N N . GLU A 1 263 ? 0.854 10.388 22.118 1.00 92.88 263 GLU A N 1
ATOM 2105 C CA . GLU A 1 263 ? -0.607 10.284 21.997 1.00 92.88 263 GLU A CA 1
ATOM 2106 C C . GLU A 1 263 ? -1.248 11.566 21.454 1.00 92.88 263 GLU A C 1
ATOM 2108 O O . GLU A 1 263 ? -1.999 11.508 20.481 1.00 92.88 263 GLU A O 1
ATOM 2113 N N . THR A 1 264 ? -0.901 12.723 22.028 1.00 92.94 264 THR A N 1
ATOM 2114 C CA . THR A 1 264 ? -1.406 14.029 21.580 1.00 92.94 264 THR A CA 1
ATOM 2115 C C . THR A 1 264 ? -0.964 14.338 20.154 1.00 92.94 264 THR A C 1
ATOM 2117 O O . THR A 1 264 ? -1.791 14.704 19.325 1.00 92.94 264 THR A O 1
ATOM 2120 N N . LEU A 1 265 ? 0.312 14.103 19.834 1.00 93.94 265 LEU A N 1
ATOM 2121 C CA . LEU A 1 265 ? 0.852 14.336 18.493 1.00 93.94 265 LEU A CA 1
ATOM 2122 C C . LEU A 1 265 ? 0.194 13.422 17.443 1.00 93.94 265 LEU A C 1
ATOM 2124 O O . LEU A 1 265 ? -0.153 13.861 16.349 1.00 93.94 265 LEU A O 1
ATOM 2128 N N . ALA A 1 266 ? -0.023 12.147 17.775 1.00 96.25 266 ALA A N 1
ATOM 2129 C CA . ALA A 1 266 ? -0.736 11.210 16.914 1.00 96.25 266 ALA A CA 1
ATOM 2130 C C . ALA A 1 266 ? -2.184 11.655 16.679 1.00 96.25 266 ALA A C 1
ATOM 2132 O O . ALA A 1 266 ? -2.684 11.549 15.561 1.00 96.25 266 ALA A O 1
ATOM 2133 N N . LEU A 1 267 ? -2.851 12.175 17.711 1.00 96.56 267 LEU A N 1
ATOM 2134 C CA . LEU A 1 267 ? -4.207 12.696 17.596 1.00 96.56 267 LEU A CA 1
ATOM 2135 C C . LEU A 1 267 ? -4.257 13.950 16.706 1.00 96.56 267 LEU A C 1
ATOM 2137 O O . LEU A 1 267 ? -5.125 14.040 15.840 1.00 96.56 267 LEU A O 1
ATOM 2141 N N . GLU A 1 268 ? -3.301 14.871 16.848 1.00 95.81 268 GLU A N 1
ATOM 2142 C CA . GLU A 1 268 ? -3.166 16.059 15.992 1.00 95.81 268 GLU A CA 1
ATOM 2143 C C . GLU A 1 268 ? -2.994 15.683 14.516 1.00 95.81 268 GLU A C 1
ATOM 2145 O O . GLU A 1 268 ? -3.762 16.144 13.667 1.00 95.81 268 GLU A O 1
ATOM 2150 N N . TYR A 1 269 ? -2.051 14.789 14.198 1.00 96.94 269 TYR A N 1
ATOM 2151 C CA . TYR A 1 269 ? -1.874 14.309 12.826 1.00 96.94 269 TYR A CA 1
ATOM 2152 C C . TYR A 1 269 ? -3.101 13.553 12.311 1.00 96.94 269 TYR A C 1
ATOM 2154 O O . TYR A 1 269 ? -3.430 13.661 11.133 1.00 96.94 269 TYR A O 1
ATOM 2162 N N . ALA A 1 270 ? -3.806 12.803 13.162 1.00 97.88 270 ALA A N 1
ATOM 2163 C CA . ALA A 1 270 ? -5.023 12.110 12.753 1.00 97.88 270 ALA A CA 1
ATOM 2164 C C . ALA A 1 270 ? -6.143 13.093 12.391 1.00 97.88 270 ALA A C 1
ATOM 2166 O O . ALA A 1 270 ? -6.853 12.876 11.410 1.00 97.88 270 ALA A O 1
ATOM 2167 N N . HIS A 1 271 ? -6.269 14.203 13.117 1.00 97.50 271 HIS A N 1
ATOM 2168 C CA . HIS A 1 271 ? -7.197 15.269 12.754 1.00 97.50 271 HIS A CA 1
ATOM 2169 C C . HIS A 1 271 ? -6.800 15.974 11.458 1.00 97.50 271 HIS A C 1
ATOM 2171 O O . HIS A 1 271 ? -7.652 16.140 10.592 1.00 97.50 271 HIS A O 1
ATOM 2177 N N . GLN A 1 272 ? -5.520 16.298 11.263 1.00 95.88 272 GLN A N 1
ATOM 2178 C CA . GLN A 1 272 ? -5.041 16.840 9.984 1.00 95.88 272 GLN A CA 1
ATOM 2179 C C . GLN A 1 272 ? -5.334 15.883 8.819 1.00 95.88 272 GLN A C 1
ATOM 2181 O O . GLN A 1 272 ? -5.793 16.310 7.762 1.00 95.88 272 GLN A O 1
ATOM 2186 N N . ALA A 1 273 ? -5.154 14.577 9.032 1.00 96.19 273 ALA A N 1
ATOM 2187 C CA . ALA A 1 273 ? -5.469 13.555 8.044 1.00 96.19 273 ALA A CA 1
ATOM 2188 C C . ALA A 1 273 ? -6.960 13.562 7.653 1.00 96.19 273 ALA A C 1
ATOM 2190 O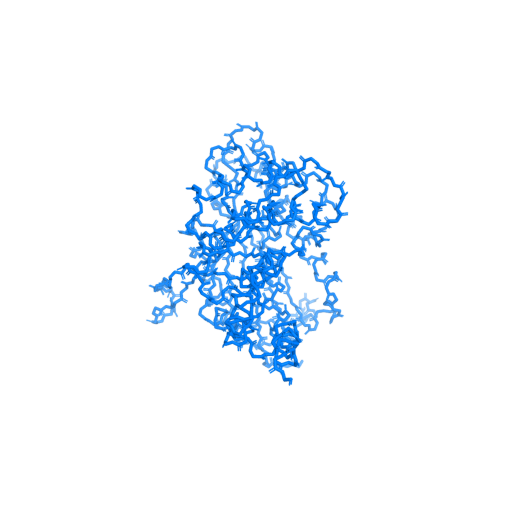 O . ALA A 1 273 ? -7.278 13.376 6.481 1.00 96.19 273 ALA A O 1
ATOM 2191 N N . LEU A 1 274 ? -7.881 13.815 8.594 1.00 96.94 274 LEU A N 1
ATOM 2192 C CA . LEU A 1 274 ? -9.318 13.930 8.299 1.00 96.94 274 LEU A CA 1
ATOM 2193 C C . LEU A 1 274 ? -9.673 15.138 7.425 1.00 96.94 274 LEU A C 1
ATOM 2195 O O . LEU A 1 274 ? -10.712 15.092 6.761 1.00 96.94 274 LEU A O 1
ATOM 2199 N N . GLU A 1 275 ? -8.859 16.191 7.425 1.00 94.56 275 GLU A N 1
ATOM 2200 C CA . GLU A 1 275 ? -9.084 17.380 6.597 1.00 94.56 275 GLU A CA 1
ATOM 2201 C C . GLU A 1 275 ? -8.655 17.158 5.142 1.00 94.56 275 GLU A C 1
ATOM 2203 O O . GLU A 1 275 ? -9.270 17.707 4.231 1.00 94.56 275 GLU A O 1
ATOM 2208 N N . VAL A 1 276 ? -7.633 16.326 4.911 1.00 92.38 276 VAL A N 1
ATOM 2209 C CA . VAL A 1 276 ? -7.013 16.166 3.581 1.00 92.38 276 VAL A CA 1
ATOM 2210 C C . VAL A 1 276 ? -7.309 14.834 2.890 1.00 92.38 276 VAL A C 1
ATOM 2212 O O . VAL A 1 276 ? -7.149 14.737 1.677 1.00 92.38 276 VAL A O 1
ATOM 2215 N N . LEU A 1 277 ? -7.704 13.790 3.627 1.00 92.88 277 LEU A N 1
ATOM 2216 C CA . LEU A 1 277 ? -8.016 12.482 3.046 1.00 92.88 277 LEU A CA 1
ATOM 2217 C C . LEU A 1 277 ? -9.492 12.371 2.670 1.00 92.88 277 LEU A C 1
ATOM 2219 O O . LEU A 1 277 ? -10.375 12.531 3.513 1.00 92.88 277 LEU A O 1
ATOM 2223 N N . ASP A 1 278 ? -9.755 11.947 1.435 1.00 91.81 278 ASP A N 1
ATOM 2224 C CA . ASP A 1 278 ? -11.106 11.579 1.001 1.00 91.81 278 ASP A CA 1
ATOM 2225 C C . ASP A 1 278 ? -11.579 10.276 1.669 1.00 91.81 278 ASP A C 1
ATOM 2227 O O . ASP A 1 278 ? -12.729 10.163 2.102 1.00 91.81 278 ASP A O 1
ATOM 2231 N N . TYR A 1 279 ? -10.685 9.287 1.804 1.00 95.31 279 TYR A N 1
ATOM 2232 C CA . TYR A 1 279 ? -10.985 8.001 2.441 1.00 95.31 279 TYR A CA 1
ATOM 2233 C C . TYR A 1 279 ? -10.657 8.017 3.943 1.00 95.31 279 TYR A C 1
ATOM 2235 O O . TYR A 1 279 ? -9.525 7.782 4.364 1.00 95.31 279 TYR A O 1
ATOM 2243 N N . LYS A 1 280 ? -11.678 8.284 4.764 1.00 97.06 280 LYS A N 1
ATOM 2244 C CA . LYS A 1 280 ? -11.556 8.515 6.217 1.00 97.06 280 LYS A CA 1
ATOM 2245 C C . LYS A 1 280 ? -11.727 7.306 7.165 1.00 97.06 280 LYS A C 1
ATOM 2247 O O . LYS A 1 280 ? -11.266 7.442 8.302 1.00 97.06 280 LYS A O 1
ATOM 2252 N N . PRO A 1 281 ? -12.330 6.146 6.805 1.00 97.56 281 PRO A N 1
ATOM 2253 C CA . PRO A 1 281 ? -12.593 5.075 7.780 1.00 97.56 281 PRO A CA 1
ATOM 2254 C C . PRO A 1 281 ? -11.377 4.625 8.613 1.00 97.56 281 PRO A C 1
ATOM 2256 O O . PRO A 1 281 ? -11.519 4.509 9.836 1.00 97.56 281 PRO A O 1
ATOM 2259 N N . PRO A 1 282 ? -10.169 4.447 8.036 1.00 96.38 282 PRO A N 1
ATOM 2260 C CA . PRO A 1 282 ? -8.988 4.057 8.802 1.00 96.38 282 PRO A CA 1
ATOM 2261 C C . PRO A 1 282 ? -8.550 5.113 9.813 1.00 96.38 282 PRO A C 1
ATOM 2263 O O . PRO A 1 282 ? -8.105 4.765 10.903 1.00 96.38 282 PRO A O 1
ATOM 2266 N N . ILE A 1 283 ? -8.700 6.394 9.472 1.00 98.06 283 ILE A N 1
ATOM 2267 C CA . ILE A 1 283 ? -8.334 7.506 10.352 1.00 98.06 283 ILE A CA 1
ATOM 2268 C C . ILE A 1 283 ? -9.298 7.583 11.531 1.00 98.06 283 ILE A C 1
ATOM 2270 O O . ILE A 1 283 ? -8.853 7.668 12.670 1.00 98.06 283 ILE A O 1
ATOM 2274 N N . TYR A 1 284 ? -10.605 7.448 11.291 1.00 98.62 284 TYR A N 1
ATOM 2275 C CA . TYR A 1 284 ? -11.582 7.353 12.377 1.00 98.62 284 TYR A CA 1
ATOM 2276 C C . TYR A 1 284 ? -11.311 6.162 13.299 1.00 98.62 284 TYR A C 1
ATOM 2278 O O . TYR A 1 284 ? -11.324 6.321 14.517 1.00 98.62 284 TYR A O 1
ATOM 2286 N N . ASN A 1 285 ? -10.977 4.994 12.744 1.00 98.00 285 ASN A N 1
ATOM 2287 C CA . ASN A 1 285 ? -10.589 3.841 13.555 1.00 98.00 285 ASN A CA 1
ATOM 2288 C C . ASN A 1 285 ? -9.317 4.114 14.384 1.00 98.00 285 ASN A C 1
ATOM 2290 O O . ASN A 1 285 ? -9.262 3.745 15.554 1.00 98.00 285 ASN A O 1
ATOM 2294 N N . ILE A 1 286 ? -8.312 4.792 13.819 1.00 97.69 286 ILE A N 1
ATOM 2295 C CA . ILE A 1 286 ? -7.095 5.183 14.548 1.00 97.69 286 ILE A CA 1
ATOM 2296 C C . ILE A 1 286 ? -7.415 6.164 15.681 1.00 97.69 286 ILE A C 1
ATOM 2298 O O . ILE A 1 286 ? -6.945 5.961 16.795 1.00 97.69 286 ILE A O 1
ATOM 2302 N N . ILE A 1 287 ? -8.233 7.190 15.436 1.00 98.44 287 ILE A N 1
ATOM 2303 C CA . ILE A 1 287 ? -8.632 8.156 16.471 1.00 98.44 287 ILE A CA 1
ATOM 2304 C C . ILE A 1 287 ? -9.402 7.448 17.589 1.00 98.44 287 ILE A C 1
ATOM 2306 O O . ILE A 1 287 ? -9.101 7.640 18.767 1.00 98.44 287 ILE A O 1
ATOM 2310 N N . GLY A 1 288 ? -10.354 6.580 17.233 1.00 98.25 288 GLY A N 1
ATOM 2311 C CA . GLY A 1 288 ? -11.080 5.776 18.211 1.00 98.25 288 GLY A CA 1
ATOM 2312 C C . GLY A 1 288 ? -10.139 4.906 19.047 1.00 98.25 288 GLY A C 1
ATOM 2313 O O . GLY A 1 288 ? -10.264 4.848 20.270 1.00 98.25 288 GLY A O 1
ATOM 2314 N N . TRP A 1 289 ? -9.139 4.292 18.408 1.00 97.50 289 TRP A N 1
ATOM 2315 C CA . TRP A 1 289 ? -8.109 3.506 19.085 1.00 97.50 289 TRP A CA 1
ATOM 2316 C C . TRP A 1 289 ? -7.282 4.359 20.058 1.00 97.50 289 TRP A C 1
ATOM 2318 O O . TRP A 1 289 ? -7.079 3.950 21.201 1.00 97.50 289 TRP A O 1
ATOM 2328 N N . LEU A 1 290 ? -6.859 5.559 19.646 1.00 96.94 290 LEU A N 1
ATOM 2329 C CA . LEU A 1 290 ? -6.108 6.495 20.489 1.00 96.94 290 LEU A CA 1
ATOM 2330 C C . LEU A 1 290 ? -6.900 6.879 21.747 1.00 96.94 290 LEU A C 1
ATOM 2332 O O . LEU A 1 290 ? -6.360 6.818 22.847 1.00 96.94 290 LEU A O 1
ATOM 2336 N N . TYR A 1 291 ? -8.193 7.179 21.619 1.00 97.56 291 TYR A N 1
ATOM 2337 C CA . TYR A 1 291 ? -9.052 7.463 22.772 1.00 97.56 291 TYR A CA 1
ATOM 2338 C C . TYR A 1 291 ? -9.331 6.235 23.654 1.00 97.56 291 TYR A C 1
ATOM 2340 O O . TYR A 1 291 ? -9.501 6.376 24.866 1.00 97.56 291 TYR A O 1
ATOM 2348 N N . ALA A 1 292 ? -9.398 5.030 23.083 1.00 96.25 292 ALA A N 1
ATOM 2349 C CA . ALA A 1 292 ? -9.655 3.809 23.849 1.00 96.25 292 ALA A CA 1
ATOM 2350 C C . ALA A 1 292 ? -8.442 3.374 24.685 1.00 96.25 292 ALA A C 1
ATOM 2352 O O . ALA A 1 292 ? -8.606 2.918 25.822 1.00 96.25 292 ALA A O 1
ATOM 2353 N N . TYR A 1 293 ? -7.242 3.489 24.109 1.00 93.31 293 TYR A N 1
ATOM 2354 C CA . TYR A 1 293 ? -6.026 2.851 24.622 1.00 93.31 293 TYR A CA 1
ATOM 2355 C C . TYR A 1 293 ? -4.906 3.823 25.009 1.00 93.31 293 TYR A C 1
ATOM 2357 O O . TYR A 1 293 ? -3.974 3.399 25.692 1.00 93.31 293 TYR A O 1
ATOM 2365 N N . GLY A 1 294 ? -4.988 5.098 24.621 1.00 91.75 294 GLY A N 1
ATOM 2366 C CA . GLY A 1 294 ? -4.069 6.134 25.089 1.00 91.75 294 GLY A CA 1
ATOM 2367 C C . GLY A 1 294 ? -4.222 6.358 26.592 1.00 91.75 294 GLY A C 1
ATOM 2368 O O . GLY A 1 294 ? -5.339 6.398 27.102 1.00 91.75 294 GLY A O 1
ATOM 2369 N N . GLN A 1 295 ? -3.115 6.466 27.318 1.00 89.25 295 GLN A N 1
ATOM 2370 C CA . GLN A 1 295 ? -3.099 6.620 28.771 1.00 89.25 295 GLN A CA 1
ATOM 2371 C C . GLN A 1 295 ? -3.497 8.034 29.200 1.00 89.25 295 GLN A C 1
ATOM 2373 O O . GLN A 1 295 ? -4.254 8.194 30.157 1.00 89.25 295 GLN A O 1
ATOM 2378 N N . SER A 1 296 ? -2.997 9.049 28.493 1.00 90.19 296 SER A N 1
ATOM 2379 C CA . SER A 1 296 ? -3.166 10.467 28.832 1.00 90.19 296 SER A CA 1
ATOM 2380 C C . SER A 1 296 ? -4.441 11.074 28.243 1.00 90.19 296 SER A C 1
ATOM 2382 O O . SER A 1 296 ? -5.037 11.964 28.844 1.00 90.19 296 SER A O 1
ATOM 2384 N N . ILE A 1 297 ? -4.893 10.556 27.098 1.00 93.12 297 ILE A N 1
ATOM 2385 C CA . ILE A 1 297 ? -6.063 11.057 26.359 1.00 93.12 297 ILE A CA 1
ATOM 2386 C C . ILE A 1 297 ? -7.292 10.145 26.470 1.00 93.12 297 ILE A C 1
ATOM 2388 O O . ILE A 1 297 ? -8.246 10.312 25.712 1.00 93.12 297 ILE A O 1
ATOM 2392 N N . ARG A 1 298 ? -7.279 9.157 27.375 1.00 94.50 298 ARG A N 1
ATOM 2393 C CA . ARG A 1 298 ? -8.305 8.108 27.435 1.00 94.50 298 ARG A CA 1
ATOM 2394 C C . ARG A 1 298 ? -9.718 8.684 27.548 1.00 94.50 298 ARG A C 1
ATOM 2396 O O . ARG A 1 298 ? -10.053 9.336 28.534 1.00 94.50 298 ARG A O 1
ATOM 2403 N N . ASN A 1 299 ? -10.581 8.360 26.591 1.00 96.75 299 ASN A N 1
ATOM 2404 C CA . ASN A 1 299 ? -11.996 8.717 26.617 1.00 96.75 299 ASN A CA 1
ATOM 2405 C C . ASN A 1 299 ? -12.827 7.674 25.851 1.00 96.75 299 ASN A C 1
ATOM 2407 O O . ASN A 1 299 ? -12.889 7.678 24.624 1.00 96.75 299 ASN A O 1
ATOM 2411 N N . MET A 1 300 ? -13.493 6.773 26.577 1.00 96.50 300 MET A N 1
ATOM 2412 C CA . MET A 1 300 ? -14.237 5.668 25.959 1.00 96.50 300 MET A CA 1
ATOM 2413 C C . MET A 1 300 ? -15.470 6.117 25.165 1.00 96.50 300 MET A C 1
ATOM 2415 O O . MET A 1 300 ? -15.850 5.445 24.209 1.00 96.50 300 MET A O 1
ATOM 2419 N N . GLU A 1 301 ? -16.086 7.243 25.524 1.00 96.44 301 GLU A N 1
ATOM 2420 C CA . GLU A 1 301 ? -17.224 7.785 24.773 1.00 96.44 301 GLU A CA 1
ATOM 2421 C C . GLU A 1 301 ? -16.770 8.296 23.406 1.00 96.44 301 GLU A C 1
ATOM 2423 O O . GLU A 1 301 ? -17.355 7.930 22.386 1.00 96.44 301 GLU A O 1
ATOM 2428 N N . MET A 1 302 ? -15.668 9.052 23.375 1.00 98.12 302 MET A N 1
ATOM 2429 C CA . MET A 1 302 ? -15.053 9.496 22.123 1.00 98.12 302 MET A CA 1
ATOM 2430 C C . MET A 1 302 ? -14.536 8.319 21.297 1.00 98.12 302 MET A C 1
ATOM 2432 O O . MET A 1 302 ? -14.688 8.318 20.078 1.00 98.12 302 MET A O 1
ATOM 2436 N N . ALA A 1 303 ? -13.980 7.291 21.942 1.00 98.44 303 ALA A N 1
ATOM 2437 C CA . ALA A 1 303 ? -13.549 6.083 21.252 1.00 98.44 303 ALA A CA 1
ATOM 2438 C C . ALA A 1 303 ? -14.702 5.428 20.478 1.00 98.44 303 ALA A C 1
ATOM 2440 O O . ALA A 1 303 ? -14.599 5.231 19.267 1.00 98.44 303 ALA A O 1
ATOM 2441 N N . ILE A 1 304 ? -15.823 5.159 21.161 1.00 98.06 304 ILE A N 1
ATOM 2442 C CA . ILE A 1 304 ? -17.028 4.580 20.550 1.00 98.06 304 ILE A CA 1
ATOM 2443 C C . ILE A 1 304 ? -17.560 5.492 19.441 1.00 98.06 304 ILE A C 1
ATOM 2445 O O . ILE A 1 304 ? -17.813 5.004 18.343 1.00 98.06 304 ILE A O 1
ATOM 2449 N N . HIS A 1 305 ? -17.640 6.806 19.684 1.00 98.25 305 HIS A N 1
ATOM 2450 C CA . HIS A 1 305 ? -18.067 7.780 18.678 1.00 98.25 305 HIS A CA 1
ATOM 2451 C C . HIS A 1 305 ? -17.254 7.671 17.380 1.00 98.25 305 HIS A C 1
ATOM 2453 O O . HIS A 1 305 ? -17.820 7.632 16.288 1.00 98.25 305 HIS A O 1
ATOM 2459 N N . TYR A 1 306 ? -15.926 7.596 17.475 1.00 98.69 306 TYR A N 1
ATOM 2460 C CA . TYR A 1 306 ? -15.073 7.503 16.294 1.00 98.69 306 TYR A CA 1
ATOM 2461 C C . TYR A 1 306 ? -15.109 6.130 15.621 1.00 98.69 306 TYR A C 1
ATOM 2463 O O . TYR A 1 306 ? -15.057 6.067 14.391 1.00 98.69 306 TYR A O 1
ATOM 2471 N N . PHE A 1 307 ? -15.275 5.038 16.370 1.00 98.62 307 PHE A N 1
ATOM 2472 C CA . PHE A 1 307 ? -15.541 3.743 15.744 1.00 98.62 307 PHE A CA 1
ATOM 2473 C C . PHE A 1 307 ? -16.869 3.758 14.979 1.00 98.62 307 PHE A C 1
ATOM 2475 O O . PHE A 1 307 ? -16.896 3.337 13.825 1.00 98.62 307 PHE A O 1
ATOM 2482 N N . ASP A 1 308 ? -17.932 4.332 15.547 1.00 98.38 308 ASP A N 1
ATOM 2483 C CA . ASP A 1 308 ? -19.225 4.486 14.867 1.00 98.38 308 ASP A CA 1
ATOM 2484 C C . ASP A 1 308 ? -19.097 5.338 13.590 1.00 98.38 308 ASP A C 1
ATOM 2486 O O . ASP A 1 308 ? -19.678 5.006 12.560 1.00 98.38 308 ASP A O 1
ATOM 2490 N N . ARG A 1 309 ? -18.282 6.404 13.607 1.00 98.56 309 ARG A N 1
ATOM 2491 C CA . ARG A 1 309 ? -17.979 7.216 12.409 1.00 98.56 309 ARG A CA 1
ATOM 2492 C C . ARG A 1 309 ? -17.258 6.420 11.320 1.00 98.56 309 ARG A C 1
ATOM 2494 O O . ARG A 1 309 ? -17.524 6.645 10.141 1.00 98.56 309 ARG A O 1
ATOM 2501 N N . SER A 1 310 ? -16.357 5.513 11.697 1.00 98.19 310 SER A N 1
ATOM 2502 C CA . SER A 1 310 ? -15.693 4.598 10.760 1.00 98.19 310 SER A CA 1
ATOM 2503 C C . SER A 1 310 ? -16.707 3.633 10.134 1.00 98.19 310 SER A C 1
ATOM 2505 O O . SER A 1 310 ? -16.806 3.553 8.910 1.00 98.19 310 SER A O 1
ATOM 2507 N N . LEU A 1 311 ? -17.538 2.999 10.966 1.00 97.50 311 LEU A N 1
ATOM 2508 C CA . LEU A 1 311 ? -18.542 2.011 10.554 1.00 97.50 311 LEU A CA 1
ATOM 2509 C C . LEU A 1 311 ? -19.696 2.610 9.744 1.00 97.50 311 LEU A C 1
ATOM 2511 O O . LEU A 1 311 ? -20.238 1.951 8.864 1.00 97.50 311 LEU A O 1
ATOM 2515 N N . ALA A 1 312 ? -20.042 3.877 9.976 1.00 97.81 312 ALA A N 1
ATOM 2516 C CA . ALA A 1 312 ? -21.026 4.589 9.163 1.00 97.81 312 ALA A CA 1
ATOM 2517 C C . ALA A 1 312 ? -20.578 4.753 7.698 1.00 97.81 312 ALA A C 1
ATOM 2519 O O . ALA A 1 312 ? -21.418 4.859 6.806 1.00 97.81 312 ALA A O 1
ATOM 2520 N N . LEU A 1 313 ? -19.265 4.792 7.449 1.00 96.25 313 LEU A N 1
ATOM 2521 C CA . LEU A 1 313 ? -18.687 4.869 6.106 1.00 96.25 313 LEU A CA 1
ATOM 2522 C C . LEU A 1 313 ? -18.351 3.485 5.541 1.00 96.25 313 LEU A C 1
ATOM 2524 O O . LEU A 1 313 ? -18.482 3.263 4.340 1.00 96.25 313 LEU A O 1
ATOM 2528 N N . GLU A 1 314 ? -17.916 2.565 6.401 1.00 94.12 314 GLU A N 1
ATOM 2529 C CA . GLU A 1 314 ? -17.508 1.211 6.039 1.00 94.12 314 GLU A CA 1
ATOM 2530 C C . GLU A 1 314 ? -18.034 0.206 7.084 1.00 94.12 314 GLU A C 1
ATOM 2532 O O . GLU A 1 314 ? -17.310 -0.153 8.015 1.00 94.12 314 GLU A O 1
ATOM 2537 N N . PRO A 1 315 ? -19.285 -0.279 6.947 1.00 94.19 315 PRO A N 1
ATOM 2538 C CA . PRO A 1 315 ? -19.902 -1.167 7.942 1.00 94.19 315 PRO A CA 1
ATOM 2539 C C . PRO A 1 315 ? -19.135 -2.475 8.172 1.00 94.19 315 PRO A C 1
ATOM 2541 O O . PRO A 1 315 ? -19.128 -3.013 9.271 1.00 94.19 315 PRO A O 1
ATOM 2544 N N . GLY A 1 316 ? -18.438 -2.962 7.140 1.00 90.06 316 GLY A N 1
ATOM 2545 C CA . GLY A 1 316 ? -17.607 -4.164 7.207 1.00 90.06 316 GLY A CA 1
ATOM 2546 C C . GLY A 1 316 ? -16.191 -3.943 7.747 1.00 90.06 316 GLY A C 1
ATOM 2547 O O . GLY A 1 316 ? -15.374 -4.854 7.633 1.00 90.06 316 GLY A O 1
ATOM 2548 N N . ASN A 1 317 ? -15.858 -2.763 8.290 1.00 92.50 317 ASN A N 1
ATOM 2549 C CA . ASN A 1 317 ? -14.522 -2.489 8.819 1.00 92.50 317 ASN A CA 1
ATOM 2550 C C . ASN A 1 317 ? -14.259 -3.318 10.088 1.00 92.50 317 ASN A C 1
ATOM 2552 O O . ASN A 1 317 ? -14.575 -2.910 11.207 1.00 92.50 317 ASN A O 1
ATOM 2556 N N . GLU A 1 318 ? -13.652 -4.490 9.906 1.00 91.56 318 GLU A N 1
ATOM 2557 C CA . GLU A 1 318 ? -13.420 -5.485 10.958 1.00 91.56 318 GLU A CA 1
ATOM 2558 C C . GLU A 1 318 ? -12.648 -4.915 12.157 1.00 91.56 318 GLU A C 1
ATOM 2560 O O . GLU A 1 318 ? -12.988 -5.191 13.308 1.00 91.56 318 GLU A O 1
ATOM 2565 N N . ALA A 1 319 ? -11.646 -4.065 11.908 1.00 93.00 319 ALA A N 1
ATOM 2566 C CA . ALA A 1 319 ? -10.868 -3.444 12.975 1.00 93.00 319 ALA A CA 1
ATOM 2567 C C . ALA A 1 319 ? -11.720 -2.483 13.821 1.00 93.00 319 ALA A C 1
ATOM 2569 O O . ALA A 1 319 ? -11.647 -2.532 15.050 1.00 93.00 319 ALA A O 1
ATOM 2570 N N . ALA A 1 320 ? -12.541 -1.641 13.186 1.00 96.62 320 ALA A N 1
ATOM 2571 C CA . ALA A 1 320 ? -13.436 -0.728 13.892 1.00 96.62 320 ALA A CA 1
ATOM 2572 C C . ALA A 1 320 ? -14.535 -1.485 14.654 1.00 96.62 320 ALA A C 1
ATOM 2574 O O . ALA A 1 320 ? -14.795 -1.156 15.812 1.00 96.62 320 ALA A O 1
ATOM 2575 N N . LEU A 1 321 ? -15.120 -2.533 14.057 1.00 96.56 321 LEU A N 1
ATOM 2576 C CA . LEU A 1 321 ? -16.095 -3.401 14.727 1.00 96.56 321 LEU A CA 1
ATOM 2577 C C . LEU A 1 321 ? -15.495 -4.023 15.996 1.00 96.56 321 LEU A C 1
ATOM 2579 O O . LEU A 1 321 ? -16.081 -3.937 17.078 1.00 96.56 321 LEU A O 1
ATOM 2583 N N . LEU A 1 322 ? -14.293 -4.599 15.885 1.00 96.38 322 LEU A N 1
ATOM 2584 C CA . LEU A 1 322 ? -13.604 -5.238 17.003 1.00 96.38 322 LEU A CA 1
ATOM 2585 C C . LEU A 1 322 ? -13.248 -4.244 18.112 1.00 96.38 322 LEU A C 1
ATOM 2587 O O . LEU A 1 322 ? -13.488 -4.517 19.291 1.00 96.38 322 LEU A O 1
ATOM 2591 N N . HIS A 1 323 ? -12.679 -3.088 17.766 1.00 97.25 323 HIS A N 1
ATOM 2592 C CA . HIS A 1 323 ? -12.326 -2.083 18.766 1.00 97.25 323 HIS A CA 1
ATOM 2593 C C . HIS A 1 323 ? -13.561 -1.493 19.455 1.00 97.25 323 HIS A C 1
ATOM 2595 O O . HIS A 1 323 ? -13.541 -1.302 20.673 1.00 97.25 323 HIS A O 1
ATOM 2601 N N . ARG A 1 324 ? -14.655 -1.280 18.715 1.00 97.88 324 ARG A N 1
ATOM 2602 C CA . ARG A 1 324 ? -15.940 -0.853 19.276 1.00 97.88 324 ARG A CA 1
ATOM 2603 C C . ARG A 1 324 ? -16.494 -1.867 20.269 1.00 97.88 324 ARG A C 1
ATOM 2605 O O . ARG A 1 324 ? -16.843 -1.479 21.381 1.00 97.88 324 ARG A O 1
ATOM 2612 N N . ALA A 1 325 ? -16.532 -3.150 19.905 1.00 96.94 325 ALA A N 1
ATOM 2613 C CA . ALA A 1 325 ? -16.998 -4.215 20.794 1.00 96.94 325 ALA A CA 1
ATOM 2614 C C . ALA A 1 325 ? -16.172 -4.262 22.093 1.00 96.94 325 ALA A C 1
ATOM 2616 O O . ALA A 1 325 ? -16.718 -4.252 23.196 1.00 96.94 325 ALA A O 1
ATOM 2617 N N . ARG A 1 326 ? -14.839 -4.178 21.982 1.00 96.31 326 ARG A N 1
ATOM 2618 C CA . ARG A 1 326 ? -13.939 -4.102 23.145 1.00 96.31 326 ARG A CA 1
ATOM 2619 C C . ARG A 1 326 ? -14.169 -2.853 24.005 1.00 96.31 326 ARG A C 1
ATOM 2621 O O . ARG A 1 326 ? -14.114 -2.946 25.228 1.00 96.31 326 ARG A O 1
ATOM 2628 N N . ALA A 1 327 ? -14.424 -1.691 23.407 1.00 96.19 327 ALA A N 1
ATOM 2629 C CA . ALA A 1 327 ? -14.719 -0.467 24.154 1.00 96.19 327 ALA A CA 1
ATOM 2630 C C . ALA A 1 327 ? -16.066 -0.552 24.903 1.00 96.19 327 ALA A C 1
ATOM 2632 O O . ALA A 1 327 ? -16.176 -0.096 26.044 1.00 96.19 327 ALA A O 1
ATOM 2633 N N . LEU A 1 328 ? -17.080 -1.186 24.304 1.00 95.75 328 LEU A N 1
ATOM 2634 C CA . LEU A 1 328 ? -18.372 -1.452 24.949 1.00 95.75 328 LEU A CA 1
ATOM 2635 C C . LEU A 1 328 ? -18.231 -2.420 26.133 1.00 95.75 328 LEU A C 1
ATOM 2637 O O . LEU A 1 328 ? -18.801 -2.165 27.195 1.00 95.75 328 LEU A O 1
ATOM 2641 N N . ASP A 1 329 ? -17.407 -3.461 25.992 1.00 93.25 329 ASP A N 1
ATOM 2642 C CA . ASP A 1 329 ? -17.031 -4.352 27.097 1.00 93.25 329 ASP A CA 1
ATOM 2643 C C . ASP A 1 329 ? -16.397 -3.586 28.259 1.00 93.25 329 ASP A C 1
ATOM 2645 O O . ASP A 1 329 ? -16.821 -3.711 29.407 1.00 93.25 329 ASP A O 1
ATOM 2649 N N . LEU A 1 330 ? -15.396 -2.752 27.964 1.00 92.06 330 LEU A N 1
ATOM 2650 C CA . LEU A 1 330 ? -14.659 -1.998 28.981 1.00 92.06 330 LEU A CA 1
ATOM 2651 C C . LEU A 1 330 ? -15.516 -0.946 29.697 1.00 92.06 330 LEU A C 1
ATOM 2653 O O . LEU A 1 330 ? -15.146 -0.504 30.782 1.00 92.06 330 LEU A O 1
ATOM 2657 N N . THR A 1 331 ? -16.642 -0.544 29.106 1.00 93.56 331 THR A N 1
ATOM 2658 C CA . THR A 1 331 ? -17.605 0.391 29.709 1.00 93.56 331 THR A CA 1
ATOM 2659 C C . THR A 1 331 ? -18.781 -0.311 30.393 1.00 93.56 331 THR A C 1
ATOM 2661 O O . THR A 1 331 ? -19.684 0.364 30.882 1.00 93.56 331 THR A O 1
ATOM 2664 N N . GLY A 1 332 ? -18.788 -1.649 30.450 1.00 90.56 332 GLY A N 1
ATOM 2665 C CA . GLY A 1 332 ? -19.837 -2.434 31.108 1.00 90.56 332 GLY A CA 1
ATOM 2666 C C . GLY A 1 332 ? -21.165 -2.487 30.344 1.00 90.56 332 GLY A C 1
ATOM 2667 O O . GLY A 1 332 ? -22.188 -2.870 30.907 1.00 90.56 332 GLY A O 1
ATOM 2668 N N . LYS A 1 333 ? -21.184 -2.107 29.060 1.00 91.38 333 LYS A N 1
ATOM 2669 C CA . LYS A 1 333 ? -22.390 -2.109 28.216 1.00 91.38 333 LYS A CA 1
ATOM 2670 C C . LYS A 1 333 ? -22.604 -3.487 27.577 1.00 91.38 333 LYS A C 1
ATOM 2672 O O . LYS A 1 333 ? -22.601 -3.613 26.354 1.00 91.38 333 LYS A O 1
ATOM 2677 N N . THR A 1 334 ? -22.801 -4.517 28.402 1.00 88.50 334 THR A N 1
ATOM 2678 C CA . THR A 1 334 ? -22.801 -5.941 28.007 1.00 88.50 334 THR A CA 1
ATOM 2679 C C . THR A 1 334 ? -23.717 -6.256 26.821 1.00 88.50 334 THR A C 1
ATOM 2681 O O . THR A 1 334 ? -23.263 -6.853 25.850 1.00 88.50 334 THR A O 1
ATOM 2684 N N . ASN A 1 335 ? -24.970 -5.785 26.834 1.00 91.31 335 ASN A N 1
ATOM 2685 C CA . ASN A 1 335 ? -25.926 -6.047 25.746 1.00 91.31 335 ASN A CA 1
ATOM 2686 C C . ASN A 1 335 ? -25.467 -5.457 24.403 1.00 91.31 335 ASN A C 1
ATOM 2688 O O . ASN A 1 335 ? -25.584 -6.097 23.360 1.00 91.31 335 ASN A O 1
ATOM 2692 N N . LEU A 1 336 ? -24.927 -4.233 24.424 1.00 93.44 336 LEU A N 1
ATOM 2693 C CA . LEU A 1 336 ? -24.421 -3.576 23.217 1.00 93.44 336 LEU A CA 1
ATOM 2694 C C . LEU A 1 336 ? -23.133 -4.238 22.725 1.00 93.44 336 LEU A C 1
ATOM 2696 O O . LEU A 1 336 ? -22.932 -4.365 21.521 1.00 93.44 336 LEU A O 1
ATOM 2700 N N . SER A 1 337 ? -22.280 -4.675 23.652 1.00 93.75 337 SER A N 1
ATOM 2701 C CA . SER A 1 337 ? -21.065 -5.420 23.332 1.00 93.75 337 SER A CA 1
ATOM 2702 C C . SER A 1 337 ? -21.382 -6.753 22.652 1.00 93.75 337 SER A C 1
ATOM 2704 O O . SER A 1 337 ? -20.828 -7.047 21.594 1.00 93.75 337 SER A O 1
ATOM 2706 N N . GLN A 1 338 ? -22.341 -7.522 23.186 1.00 94.38 338 GLN A N 1
ATOM 2707 C CA . GLN A 1 338 ? -22.799 -8.764 22.562 1.00 94.38 338 GLN A CA 1
ATOM 2708 C C . GLN A 1 338 ? -23.262 -8.525 21.123 1.00 94.38 338 GLN A C 1
ATOM 2710 O O . GLN A 1 338 ? -22.792 -9.216 20.220 1.00 94.38 338 GLN A O 1
ATOM 2715 N N . TYR A 1 339 ? -24.125 -7.527 20.905 1.00 94.25 339 TYR A N 1
ATOM 2716 C CA . TYR A 1 339 ? -24.594 -7.177 19.565 1.00 94.25 339 TYR A CA 1
ATOM 2717 C C . TYR A 1 339 ? -23.430 -6.815 18.630 1.00 94.25 339 TYR A C 1
ATOM 2719 O O . TYR A 1 339 ? -23.374 -7.289 17.499 1.00 94.25 339 TYR A O 1
ATOM 2727 N N . ALA A 1 340 ? -22.456 -6.034 19.110 1.00 94.06 340 ALA A N 1
ATOM 2728 C CA . ALA A 1 340 ? -21.283 -5.662 18.323 1.00 94.06 340 ALA A CA 1
ATOM 2729 C C . ALA A 1 340 ? -20.416 -6.878 17.933 1.00 94.06 340 ALA A C 1
ATOM 2731 O O . ALA A 1 340 ? -19.918 -6.940 16.812 1.00 94.06 340 ALA A O 1
ATOM 2732 N N . TYR A 1 341 ? -20.251 -7.876 18.809 1.00 96.44 341 TYR A N 1
ATOM 2733 C CA . TYR A 1 341 ? -19.555 -9.112 18.428 1.00 96.44 341 TYR A CA 1
ATOM 2734 C C . TYR A 1 341 ? -20.375 -9.984 17.467 1.00 96.44 341 TYR A C 1
ATOM 2736 O O . TYR A 1 341 ? -19.795 -10.643 16.606 1.00 96.44 341 TYR A O 1
ATOM 2744 N N . GLU A 1 342 ? -21.704 -9.999 17.573 1.00 95.38 342 GLU A N 1
ATOM 2745 C CA . GLU A 1 342 ? -22.567 -10.684 16.601 1.00 95.38 342 GLU A CA 1
ATOM 2746 C C . GLU A 1 342 ? -22.491 -10.022 15.214 1.00 95.38 342 GLU A C 1
ATOM 2748 O O . GLU A 1 342 ? -22.434 -10.726 14.206 1.00 95.38 342 GLU A O 1
ATOM 2753 N N . GLU A 1 343 ? -22.379 -8.694 15.158 1.00 95.56 343 GLU A N 1
ATOM 2754 C CA . GLU A 1 343 ? -22.142 -7.922 13.931 1.00 95.56 343 GLU A CA 1
ATOM 2755 C C . GLU A 1 343 ? -20.797 -8.281 13.270 1.00 95.56 343 GLU A C 1
ATOM 2757 O O . GLU A 1 343 ? -20.735 -8.483 12.057 1.00 95.56 343 GLU A O 1
ATOM 2762 N N . ILE A 1 344 ? -19.729 -8.486 14.054 1.00 95.31 344 ILE A N 1
ATOM 2763 C CA . ILE A 1 344 ? -18.457 -9.015 13.524 1.00 95.31 344 ILE A CA 1
ATOM 2764 C C . ILE A 1 344 ? -18.673 -10.372 12.852 1.00 95.31 344 ILE A C 1
ATOM 2766 O O . ILE A 1 344 ? -18.165 -10.594 11.757 1.00 95.31 344 ILE A O 1
ATOM 2770 N N . LEU A 1 345 ? -19.438 -11.274 13.475 1.00 94.62 345 LEU A N 1
ATOM 2771 C CA . LEU A 1 345 ? -19.702 -12.610 12.925 1.00 94.62 345 LEU A CA 1
ATOM 2772 C C . LEU A 1 345 ? -20.614 -12.597 11.695 1.00 94.62 345 LEU A C 1
ATOM 2774 O O . LEU A 1 345 ? -20.591 -13.557 10.923 1.00 94.62 345 LEU A O 1
ATOM 2778 N N . PHE A 1 346 ? -21.398 -11.536 11.499 1.00 93.75 346 PHE A N 1
ATOM 2779 C CA . PHE A 1 346 ? -22.156 -11.327 10.270 1.00 93.75 346 PHE A CA 1
ATOM 2780 C C . PHE A 1 346 ? -21.226 -11.055 9.078 1.00 93.75 346 PHE A C 1
ATOM 2782 O O . PHE A 1 346 ? -21.446 -11.595 7.995 1.00 93.75 346 PHE A O 1
ATOM 2789 N N . HIS A 1 347 ? -20.159 -10.275 9.283 1.00 89.00 347 HIS A N 1
ATOM 2790 C CA . HIS A 1 347 ? -19.174 -9.956 8.242 1.00 89.00 347 HIS A CA 1
ATOM 2791 C C . HIS A 1 347 ? -18.067 -11.011 8.101 1.00 89.00 347 HIS A C 1
ATOM 2793 O O . HIS A 1 347 ? -17.657 -11.338 6.989 1.00 89.00 347 HIS A O 1
ATOM 2799 N N . ASN A 1 348 ? -17.597 -11.563 9.219 1.00 89.19 348 ASN A N 1
ATOM 2800 C CA . ASN A 1 348 ? -16.569 -12.594 9.295 1.00 89.19 348 ASN A CA 1
ATOM 2801 C C . ASN A 1 348 ? -17.015 -13.702 10.257 1.00 89.19 348 ASN A C 1
ATOM 2803 O O . ASN A 1 348 ? -16.732 -13.678 11.459 1.00 89.19 348 ASN A O 1
ATOM 2807 N N . HIS A 1 349 ? -17.687 -14.711 9.703 1.00 89.75 349 HIS A N 1
ATOM 2808 C CA . HIS A 1 349 ? -18.248 -15.822 10.469 1.00 89.75 349 HIS A CA 1
ATOM 2809 C C . HIS A 1 349 ? -17.207 -16.585 11.305 1.00 89.75 349 HIS A C 1
ATOM 2811 O O . HIS A 1 349 ? -17.554 -17.154 12.344 1.00 89.75 349 HIS A O 1
ATOM 2817 N N . ASP A 1 350 ? -15.942 -16.589 10.876 1.00 90.25 350 ASP A N 1
ATOM 2818 C CA . ASP A 1 350 ? -14.838 -17.311 11.507 1.00 90.25 350 ASP A CA 1
ATOM 2819 C C . ASP A 1 350 ? -13.997 -16.451 12.466 1.00 90.25 350 ASP A C 1
ATOM 2821 O O . ASP A 1 350 ? -12.989 -16.936 12.986 1.00 90.25 350 ASP A O 1
ATOM 2825 N N . HIS A 1 351 ? -14.407 -15.211 12.770 1.00 92.94 351 HIS A N 1
ATOM 2826 C CA . HIS A 1 351 ? -13.633 -14.339 13.654 1.00 92.94 351 HIS A CA 1
ATOM 2827 C C . HIS A 1 351 ? -13.456 -14.970 15.056 1.00 92.94 351 HIS A C 1
ATOM 2829 O O . HIS A 1 351 ? -14.428 -15.124 15.809 1.00 92.94 351 HIS A O 1
ATOM 2835 N N . PRO A 1 352 ? -12.215 -15.283 15.487 1.00 93.62 352 PRO A N 1
ATOM 2836 C CA . PRO A 1 352 ? -11.974 -16.137 16.652 1.00 93.62 352 PRO A CA 1
ATOM 2837 C C . PRO A 1 352 ? -12.397 -15.489 17.975 1.00 93.62 352 PRO A C 1
ATOM 2839 O O . PRO A 1 352 ? -12.982 -16.147 18.837 1.00 93.62 352 PRO A O 1
ATOM 2842 N N . GLU A 1 353 ? -12.118 -14.194 18.151 1.00 95.06 353 GLU A N 1
ATOM 2843 C CA . GLU A 1 353 ? -12.499 -13.464 19.368 1.00 95.06 353 GLU A CA 1
ATOM 2844 C C . GLU A 1 353 ? -14.012 -13.281 19.488 1.00 95.06 353 GLU A C 1
ATOM 2846 O O . GLU A 1 353 ? -14.575 -13.615 20.529 1.00 95.06 353 GLU A O 1
ATOM 2851 N N . ALA A 1 354 ? -14.676 -12.834 18.418 1.00 95.06 354 ALA A N 1
ATOM 2852 C CA . ALA A 1 354 ? -16.121 -12.655 18.396 1.00 95.06 354 ALA A CA 1
ATOM 2853 C C . ALA A 1 354 ? -16.872 -13.965 18.681 1.00 95.06 354 ALA A C 1
ATOM 2855 O O . ALA A 1 354 ? -17.763 -13.978 19.528 1.00 95.06 354 ALA A O 1
ATOM 2856 N N . ARG A 1 355 ? -16.448 -15.099 18.095 1.00 95.62 355 ARG A N 1
ATOM 2857 C CA . ARG A 1 355 ? -17.018 -16.422 18.418 1.00 95.62 355 ARG A CA 1
ATOM 2858 C C . ARG A 1 355 ? -16.921 -16.746 19.906 1.00 95.62 355 ARG A C 1
ATOM 2860 O O . ARG A 1 355 ? -17.905 -17.166 20.512 1.00 95.62 355 ARG A O 1
ATOM 2867 N N . ARG A 1 356 ? -15.739 -16.538 20.497 1.00 96.06 356 ARG A N 1
ATOM 2868 C CA . ARG A 1 356 ? -15.496 -16.797 21.923 1.00 96.06 356 ARG A CA 1
ATOM 2869 C C . ARG A 1 356 ? -16.378 -15.918 22.810 1.00 96.06 356 ARG A C 1
ATOM 2871 O O . ARG A 1 356 ? -16.961 -16.418 23.766 1.00 96.06 356 ARG A O 1
ATOM 2878 N N . LYS A 1 357 ? -16.481 -14.627 22.488 1.00 95.38 357 LYS A N 1
ATOM 2879 C CA . LYS A 1 357 ? -17.256 -13.640 23.251 1.00 95.38 357 LYS A CA 1
ATOM 2880 C C . LYS A 1 357 ? -18.758 -13.910 23.191 1.00 95.38 357 LYS A C 1
ATOM 2882 O O . LYS A 1 357 ? -19.387 -14.009 24.238 1.00 95.38 357 LYS A O 1
ATOM 2887 N N . VAL A 1 358 ? -19.313 -14.144 21.999 1.00 94.25 358 VAL A N 1
ATOM 2888 C CA . VAL A 1 358 ? -20.739 -14.478 21.819 1.00 94.25 358 VAL A CA 1
ATOM 2889 C C . VAL A 1 358 ? -21.112 -15.782 22.530 1.00 94.25 358 VAL A C 1
ATOM 2891 O O . VAL A 1 358 ? -22.165 -15.859 23.163 1.00 94.25 358 VAL A O 1
ATOM 2894 N N . ALA A 1 359 ? -20.249 -16.803 22.481 1.00 92.88 359 ALA A N 1
ATOM 2895 C CA . ALA A 1 359 ? -20.463 -18.036 23.239 1.00 92.88 359 ALA A CA 1
ATOM 2896 C C . ALA A 1 359 ? -20.475 -17.792 24.761 1.00 92.88 359 ALA A C 1
ATOM 2898 O O . ALA A 1 359 ? -21.311 -18.370 25.453 1.00 92.88 359 ALA A O 1
ATOM 2899 N N . GLY A 1 360 ? -19.597 -16.911 25.258 1.00 92.88 360 GLY A N 1
ATOM 2900 C CA . GLY A 1 360 ? -19.551 -16.491 26.661 1.00 92.88 360 GLY A CA 1
ATOM 2901 C C . GLY A 1 360 ? -20.862 -15.861 27.134 1.00 92.88 360 GLY A C 1
ATOM 2902 O O . GLY A 1 360 ? -21.465 -16.370 28.075 1.00 92.88 360 GLY A O 1
ATOM 2903 N N . TYR A 1 361 ? -21.375 -14.846 26.428 1.00 91.12 361 TYR A N 1
ATOM 2904 C CA . TYR A 1 361 ? -22.643 -14.206 26.814 1.00 91.12 361 TYR A CA 1
ATOM 2905 C C . TYR A 1 361 ? -23.816 -15.191 26.829 1.00 91.12 361 TYR A C 1
ATOM 2907 O O . TYR A 1 361 ? -24.650 -15.150 27.729 1.00 91.12 361 TYR A O 1
ATOM 2915 N N . ARG A 1 362 ? -23.880 -16.122 25.868 1.00 87.19 362 ARG A N 1
ATOM 2916 C CA . ARG A 1 362 ? -24.949 -17.136 25.813 1.00 87.19 362 ARG A CA 1
ATOM 2917 C C . ARG A 1 362 ? -24.891 -18.140 26.963 1.00 87.19 362 ARG A C 1
ATOM 2919 O O . ARG A 1 362 ? -25.924 -18.715 27.294 1.00 87.19 362 ARG A O 1
ATOM 2926 N N . ALA A 1 363 ? -23.710 -18.384 27.529 1.00 85.12 363 ALA A N 1
ATOM 2927 C CA . ALA A 1 363 ? -23.538 -19.265 28.677 1.00 85.12 363 ALA A CA 1
ATOM 2928 C C . ALA A 1 363 ? -23.935 -18.586 29.997 1.00 85.12 363 ALA A C 1
ATOM 2930 O O . ALA A 1 363 ? -24.458 -19.260 30.871 1.00 85.12 363 ALA A O 1
ATOM 2931 N N . GLU A 1 364 ? -23.744 -17.270 30.123 1.00 76.31 364 GLU A N 1
ATOM 2932 C CA . GLU A 1 364 ? -24.130 -16.485 31.311 1.00 76.31 364 GLU A CA 1
ATOM 2933 C C . GLU A 1 364 ? -25.652 -16.278 31.447 1.00 76.31 364 GLU A C 1
ATOM 2935 O O . GLU A 1 364 ? -26.136 -15.950 32.526 1.00 76.31 364 GLU A O 1
ATOM 2940 N N . HIS A 1 365 ? -26.410 -16.479 30.362 1.00 64.25 365 HIS A N 1
ATOM 2941 C CA . HIS A 1 365 ? -27.875 -16.349 30.317 1.00 64.25 365 HIS A CA 1
ATOM 2942 C C . HIS A 1 365 ? -28.619 -17.703 30.362 1.00 64.25 365 HIS A C 1
ATOM 2944 O O . HIS A 1 365 ? -29.826 -17.746 30.110 1.00 64.25 365 HIS A O 1
ATOM 2950 N N . ARG A 1 366 ? -27.911 -18.807 30.635 1.00 52.41 366 ARG A N 1
ATOM 2951 C CA . ARG A 1 366 ? -28.481 -20.135 30.922 1.00 52.41 366 ARG A CA 1
ATOM 2952 C C . ARG A 1 366 ? -28.355 -20.431 32.404 1.00 52.41 366 ARG A C 1
ATOM 2954 O O . ARG A 1 366 ? -29.303 -21.050 32.933 1.00 52.41 366 ARG A O 1
#

Secondary structure (DSSP, 8-state):
--EEEEEEEEEEEETTHHHHHHHS-HHHHHHHHHHHHHHHHHHHHHHHHHTT--STTSSEEEEEETTEEEEEE-SS-HHHHHHHHHHHHHHHHHHHHTSHHHHHHHHTTPPPP-EEEEEEEEEEEEE--HHHHTTT--S-EEE-HHHHHHHHHHHGGGG-SSS-EEEEHHHHHHHHHH--S-EEE-SPEEE--TT-SSPEEEEEEEEE--THHHHTS-HHHHTTHHHHHHHHHHSSS--THHHHHHHHHHHHHHHTTS-TT-HHHHHHHHHHHHHH-S--HHHHHHHHHHHHH-SSS--HHHHHHHHHHHHHH-TT-HHHHHHHHHHHHHTT-HHHHHHHHHHHHHH-TT-HHHHHHHHHHHHHT-

pLDDT: mean 92.29, std 7.25, range [52.06, 98.81]